Protein AF-A0A6A5RS92-F1 (afdb_monomer)

Foldseek 3Di:
DDDPDVVPDPLLPDPVDPPDDPPDPQDPVNVVVVVVVVCVVCVPDDDDPDDDDDPDQDDDDPDDPPDDDPPDDDDPCVVVVVVVVVVSVVVVVVVVVVVVVVVVVVVVVVVVVVVVVVVVVVVVVVVVVVVVVVVVVVVVVVPDDDDDDDDDDDDPDPPDDDPDDDDDDDDDDDDDDDDDDDPDDDPPDDDDDDDDDDD

Secondary structure (DSSP, 8-state):
-----GGGS-TTS-TT-----------HHHHHHHHHHHHHT-TTSPP--------PPPPPPS--TT---TTPPPPTTHHHHHHHHHHHHHHHHHHHHHHHHHHHHHHHHHHHHHHHHHHHHHHHHHHHHHHHHHHHHHHHHHHS-------------------------------------------------------

Radius of gyration: 37.92 Å; Cα contacts (8 Å, |Δi|>4): 8; chains: 1; bounding box: 92×67×100 Å

Sequence (199 aa):
MSEPIPESIPTSADPRSQRPTKRRALTPRAALAHDVEALFAKPDKAMSIASLTPTSLSAPPELVANVQGSSAGAGSGEFHVYKASRRREYERLRAMDDEVQREAAATDFLARRAAQEKRDAEKTERNRAKRAKALARKKGKKGGDGKEGAEDGVQTTKRKLVPNATSVFGAADGHDEQDPDTALVPNADELGLVIQDDD

pLDDT: mean 74.33, std 22.49, range [29.62, 97.88]

Structure (mmCIF, N/CA/C/O backbone):
data_AF-A0A6A5RS92-F1
#
_entry.id   AF-A0A6A5RS92-F1
#
loop_
_atom_site.group_PDB
_atom_site.id
_atom_site.type_symbol
_atom_site.label_atom_id
_atom_site.label_alt_id
_atom_site.label_comp_id
_atom_site.label_asym_id
_atom_site.label_entity_id
_atom_site.label_seq_id
_atom_site.pdbx_PDB_ins_code
_atom_site.Cartn_x
_atom_site.Cartn_y
_atom_site.Cartn_z
_atom_site.occupancy
_atom_site.B_iso_or_equiv
_atom_site.auth_seq_id
_atom_site.auth_comp_id
_atom_site.auth_asym_id
_atom_site.auth_atom_id
_atom_site.pdbx_PDB_model_num
ATOM 1 N N . MET A 1 1 ? -56.246 -24.091 -38.756 1.00 52.38 1 MET A N 1
ATOM 2 C CA . MET A 1 1 ? -55.030 -23.956 -37.931 1.00 52.38 1 MET A CA 1
ATOM 3 C C . MET A 1 1 ? -53.869 -23.824 -38.900 1.00 52.38 1 MET A C 1
ATOM 5 O O . MET A 1 1 ? -53.522 -24.816 -39.520 1.00 52.38 1 MET A O 1
ATOM 9 N N . SER A 1 2 ? -53.408 -22.603 -39.171 1.00 62.97 2 SER A N 1
ATOM 10 C CA . SER A 1 2 ? -52.338 -22.346 -40.144 1.00 62.97 2 SER A CA 1
ATOM 11 C C . SER A 1 2 ? -50.997 -22.805 -39.583 1.00 62.97 2 SER A C 1
ATOM 13 O O . SER A 1 2 ? -50.659 -22.481 -38.445 1.00 62.97 2 SER A O 1
ATOM 15 N N . GLU A 1 3 ? -50.261 -23.566 -40.382 1.00 60.28 3 GLU A N 1
ATOM 16 C CA . GLU A 1 3 ? -48.918 -24.042 -40.066 1.00 60.28 3 GLU A CA 1
ATOM 17 C C . GLU A 1 3 ? -47.956 -22.855 -39.859 1.00 60.28 3 GLU A C 1
ATOM 19 O O . GLU A 1 3 ? -48.106 -21.824 -40.524 1.00 60.28 3 GLU A O 1
ATOM 24 N N . PRO A 1 4 ? -46.980 -22.950 -38.939 1.00 62.47 4 PRO A N 1
ATOM 25 C CA . PRO A 1 4 ? -45.976 -21.910 -38.747 1.00 62.47 4 PRO A CA 1
ATOM 26 C C . PRO A 1 4 ? -45.005 -21.906 -39.935 1.00 62.47 4 PRO A C 1
ATOM 28 O O . PRO A 1 4 ? -44.029 -22.653 -39.974 1.00 62.47 4 PRO A O 1
ATOM 31 N N . ILE A 1 5 ? -45.292 -21.063 -40.925 1.00 62.41 5 ILE A N 1
ATOM 32 C CA . ILE A 1 5 ? -44.407 -20.792 -42.061 1.00 62.41 5 ILE A CA 1
ATOM 33 C C . ILE A 1 5 ? -43.175 -20.035 -41.519 1.00 62.41 5 ILE A C 1
ATOM 35 O O . ILE A 1 5 ? -43.342 -19.107 -40.725 1.00 62.41 5 ILE A O 1
ATOM 39 N N . PRO A 1 6 ? -41.936 -20.372 -41.927 1.00 62.69 6 PRO A N 1
ATOM 40 C CA . PRO A 1 6 ? -40.709 -19.743 -41.413 1.00 62.69 6 PRO A CA 1
ATOM 41 C C . PRO A 1 6 ? -40.642 -18.219 -41.607 1.00 62.69 6 PRO A C 1
ATOM 43 O O . PRO A 1 6 ? -39.875 -17.552 -40.919 1.00 62.69 6 PRO A O 1
ATOM 46 N N . GLU A 1 7 ? -41.460 -17.654 -42.497 1.00 65.31 7 GLU A N 1
ATOM 47 C CA . GLU A 1 7 ? -41.555 -16.208 -42.728 1.00 65.31 7 GLU A CA 1
ATOM 48 C C . GLU A 1 7 ? -42.431 -15.460 -41.707 1.00 65.31 7 GLU A C 1
ATOM 50 O O . GLU A 1 7 ? -42.415 -14.232 -41.671 1.00 65.31 7 GLU A O 1
ATOM 55 N N . SER A 1 8 ? -43.182 -16.165 -40.851 1.00 70.38 8 SER A N 1
ATOM 56 C CA . SER A 1 8 ? -44.046 -15.542 -39.836 1.00 70.38 8 SER A CA 1
ATOM 57 C C . SER A 1 8 ? -43.409 -15.468 -38.448 1.00 70.38 8 SER A C 1
ATOM 59 O O . SER A 1 8 ? -44.080 -15.092 -37.483 1.00 70.38 8 SER A O 1
ATOM 61 N N . ILE A 1 9 ? -42.140 -15.860 -38.305 1.00 66.44 9 ILE A N 1
ATOM 62 C CA . ILE A 1 9 ? -41.414 -15.674 -37.051 1.00 66.44 9 ILE A CA 1
ATOM 63 C C . ILE A 1 9 ? -41.084 -14.181 -36.964 1.00 66.44 9 ILE A C 1
ATOM 65 O O . ILE A 1 9 ? -40.418 -13.655 -37.859 1.00 66.44 9 ILE A O 1
ATOM 69 N N . PRO A 1 10 ? -41.541 -13.459 -35.924 1.00 72.44 10 PRO A N 1
ATOM 70 C CA . PRO A 1 10 ? -41.169 -12.062 -35.768 1.00 72.44 10 PRO A CA 1
ATOM 71 C C . PRO A 1 10 ? -39.643 -11.976 -35.749 1.00 72.44 10 PRO A C 1
ATOM 73 O O . PRO A 1 10 ? -38.994 -12.731 -35.029 1.00 72.44 10 PRO A O 1
ATOM 76 N N . THR A 1 11 ? -39.061 -11.049 -36.510 1.00 64.38 11 THR A N 1
ATOM 77 C CA . THR A 1 11 ? -37.599 -10.886 -36.652 1.00 64.38 11 THR A CA 1
ATOM 78 C C . THR A 1 11 ? -36.856 -10.722 -35.322 1.00 64.38 11 THR A C 1
ATOM 80 O O . THR A 1 11 ? -35.649 -10.901 -35.265 1.00 64.38 11 THR A O 1
ATOM 83 N N . SER A 1 12 ? -37.557 -10.411 -34.227 1.00 64.38 12 SER A N 1
ATOM 84 C CA . SER A 1 12 ? -37.024 -10.413 -32.860 1.00 64.38 12 SER A CA 1
ATOM 85 C C . SER A 1 12 ? -36.737 -11.801 -32.270 1.00 64.38 12 SER A C 1
ATOM 87 O O . SER A 1 12 ? -36.064 -11.879 -31.248 1.00 64.38 12 SER A O 1
ATOM 89 N N . ALA A 1 13 ? -37.290 -12.867 -32.848 1.00 67.06 13 ALA A N 1
ATOM 90 C CA . ALA A 1 13 ? -37.167 -14.251 -32.393 1.00 67.06 13 ALA A CA 1
ATOM 91 C C . ALA A 1 13 ? -36.349 -15.130 -33.361 1.00 67.06 13 ALA A C 1
ATOM 93 O O . ALA A 1 13 ? -36.174 -16.316 -33.091 1.00 67.06 13 ALA A O 1
ATOM 94 N N . ASP A 1 14 ? -35.840 -14.568 -34.466 1.00 76.75 14 ASP A N 1
ATOM 95 C CA . ASP A 1 14 ? -34.987 -15.287 -35.417 1.00 76.75 14 ASP A CA 1
ATOM 96 C C . ASP A 1 14 ? -33.532 -15.365 -34.899 1.00 76.75 14 ASP A C 1
ATOM 98 O O . ASP A 1 14 ? -32.870 -14.323 -34.793 1.00 76.75 14 ASP A O 1
ATOM 102 N N . PRO A 1 15 ? -32.994 -16.569 -34.610 1.00 70.75 15 PRO A N 1
ATOM 103 C CA . PRO A 1 15 ? -31.620 -16.759 -34.138 1.00 70.75 15 PRO A CA 1
ATOM 104 C C . PRO A 1 15 ? -30.548 -16.390 -35.177 1.00 70.75 15 PRO A C 1
ATOM 106 O O . PRO A 1 15 ? -29.382 -16.238 -34.815 1.00 70.75 15 PRO A O 1
ATOM 109 N N . ARG A 1 16 ? -30.906 -16.246 -36.462 1.00 74.69 16 ARG A N 1
ATOM 110 C CA . ARG A 1 16 ? -29.992 -15.770 -37.517 1.00 74.69 16 ARG A CA 1
ATOM 111 C C . ARG A 1 16 ? -29.858 -14.249 -37.538 1.00 74.69 16 ARG A C 1
ATOM 113 O O . ARG A 1 16 ? -28.900 -13.725 -38.107 1.00 74.69 16 ARG A O 1
ATOM 120 N N . SER A 1 17 ? -30.796 -13.533 -36.921 1.00 76.50 17 SER A N 1
ATOM 121 C CA . SER A 1 17 ? -30.758 -12.079 -36.834 1.00 76.50 17 SER A CA 1
ATOM 122 C C . SER A 1 17 ? -29.780 -11.642 -35.733 1.00 76.50 17 SER A C 1
ATOM 124 O O . SER A 1 17 ? -29.981 -11.881 -34.547 1.00 76.50 17 SER A O 1
ATOM 126 N N . GLN A 1 18 ? -28.690 -10.967 -36.105 1.00 71.31 18 GLN A N 1
ATOM 127 C CA . GLN A 1 18 ? -27.722 -10.413 -35.143 1.00 71.31 18 GLN A CA 1
ATOM 128 C C . GLN A 1 18 ? -28.192 -9.077 -34.545 1.00 71.31 18 GLN A C 1
ATOM 130 O O . GLN A 1 18 ? -27.387 -8.190 -34.250 1.00 71.31 18 GLN A O 1
ATOM 135 N N . ARG A 1 19 ? -29.508 -8.876 -34.399 1.00 71.00 19 ARG A N 1
ATOM 136 C CA . ARG A 1 19 ? -30.014 -7.624 -33.842 1.00 71.00 19 ARG A CA 1
ATOM 137 C C . ARG A 1 19 ? -29.609 -7.552 -32.367 1.00 71.00 19 ARG A C 1
ATOM 139 O O . ARG A 1 19 ? -29.878 -8.499 -31.629 1.00 71.00 19 ARG A O 1
ATOM 146 N N . PRO A 1 20 ? -29.018 -6.440 -31.897 1.00 73.25 20 PRO A N 1
ATOM 147 C CA . PRO A 1 20 ? -28.694 -6.289 -30.488 1.00 73.25 20 PRO A CA 1
ATOM 148 C C . PRO A 1 20 ? -29.979 -6.382 -29.661 1.00 73.25 20 PRO A C 1
ATOM 150 O O . PRO A 1 20 ? -30.848 -5.508 -29.711 1.00 73.25 20 PRO A O 1
ATOM 153 N N . THR A 1 21 ? -30.123 -7.470 -28.907 1.00 70.62 21 THR A N 1
ATOM 154 C CA . THR A 1 21 ? -31.218 -7.628 -27.953 1.00 70.62 21 THR A CA 1
ATOM 155 C C . THR A 1 21 ? -31.024 -6.613 -26.837 1.00 70.62 21 THR A C 1
ATOM 157 O O . THR A 1 21 ? -29.914 -6.484 -26.313 1.00 70.62 21 THR A O 1
ATOM 160 N N . LYS A 1 22 ? -32.087 -5.902 -26.444 1.00 67.19 22 LYS A N 1
ATOM 161 C CA . LYS A 1 22 ? -32.044 -5.006 -25.281 1.00 67.19 22 LYS A CA 1
ATOM 162 C C . LYS A 1 22 ? -31.570 -5.816 -24.070 1.00 67.19 22 LYS A C 1
ATOM 164 O O . LYS A 1 22 ? -32.296 -6.691 -23.598 1.00 67.19 22 LYS A O 1
ATOM 169 N N . ARG A 1 23 ? -30.346 -5.553 -23.598 1.00 68.88 23 ARG A N 1
ATOM 170 C CA . ARG A 1 23 ? -29.810 -6.169 -22.381 1.00 68.88 23 ARG A CA 1
ATOM 171 C C . ARG A 1 23 ? -30.739 -5.772 -21.240 1.00 68.88 23 ARG A C 1
ATOM 173 O O . ARG A 1 23 ? -30.873 -4.589 -20.938 1.00 68.88 23 ARG A O 1
ATOM 180 N N . ARG A 1 24 ? -31.434 -6.747 -20.655 1.00 74.69 24 ARG A N 1
ATOM 181 C CA . ARG A 1 24 ? 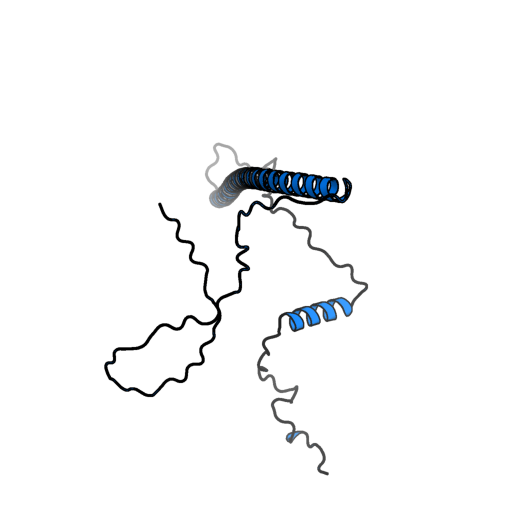-32.215 -6.511 -19.438 1.00 74.69 24 ARG A CA 1
ATOM 182 C C . ARG A 1 24 ? -31.221 -6.128 -18.342 1.00 74.69 24 ARG A C 1
ATOM 184 O O . ARG A 1 24 ? -30.177 -6.764 -18.240 1.00 74.69 24 ARG A O 1
ATOM 191 N N . ALA A 1 25 ? -31.516 -5.098 -17.555 1.00 69.06 25 ALA A N 1
ATOM 192 C CA . ALA A 1 25 ? -30.736 -4.825 -16.355 1.00 69.06 25 ALA A CA 1
ATOM 193 C C . ALA A 1 25 ? -30.949 -6.008 -15.400 1.00 69.06 25 ALA A C 1
ATOM 195 O O . ALA A 1 25 ? -32.045 -6.182 -14.864 1.00 69.06 25 ALA A O 1
ATOM 196 N N . LEU A 1 26 ? -29.951 -6.889 -15.277 1.00 77.38 26 LEU A N 1
ATOM 197 C CA . LEU A 1 26 ? -30.025 -8.010 -14.347 1.00 77.38 26 LEU A CA 1
ATOM 198 C C . LEU A 1 26 ? -30.101 -7.438 -12.931 1.00 77.38 26 LEU A C 1
ATOM 200 O O . LEU A 1 26 ? -29.286 -6.604 -12.542 1.00 77.38 26 LEU A O 1
ATOM 204 N N . THR A 1 27 ? -31.080 -7.899 -12.157 1.00 90.56 27 THR A N 1
ATOM 205 C CA . THR A 1 27 ? -31.105 -7.632 -10.719 1.00 90.56 27 THR A CA 1
ATOM 206 C C . THR A 1 27 ? -29.850 -8.243 -10.082 1.00 90.56 27 THR A C 1
ATOM 208 O O . THR A 1 27 ? -29.338 -9.245 -10.592 1.00 90.56 27 THR A O 1
ATOM 211 N N . PRO A 1 28 ? -29.351 -7.713 -8.952 1.00 91.44 28 PRO A N 1
ATOM 212 C CA . PRO A 1 28 ? -28.172 -8.277 -8.286 1.00 91.44 28 PRO A CA 1
ATOM 213 C C . PRO A 1 28 ? -28.359 -9.767 -7.961 1.00 91.44 28 PRO A C 1
ATOM 215 O O . PRO A 1 28 ? -27.441 -10.568 -8.107 1.00 91.44 28 PRO A O 1
ATOM 218 N N . ARG A 1 29 ? -29.589 -10.171 -7.622 1.00 93.50 29 ARG A N 1
ATOM 219 C CA . ARG A 1 29 ? -29.955 -11.576 -7.422 1.00 93.50 29 ARG A CA 1
ATOM 220 C C . ARG A 1 29 ? -29.818 -12.416 -8.696 1.00 93.50 29 ARG A C 1
ATOM 222 O O . ARG A 1 29 ? -29.383 -13.556 -8.605 1.00 93.50 29 ARG A O 1
ATOM 229 N N . ALA A 1 30 ? -30.205 -11.885 -9.856 1.00 90.94 30 ALA A N 1
ATOM 230 C CA . ALA A 1 30 ? -30.083 -12.596 -11.127 1.00 90.94 30 ALA A CA 1
ATOM 231 C C . ALA A 1 30 ? -28.615 -12.781 -11.542 1.00 90.94 30 ALA A C 1
ATOM 233 O O . ALA A 1 30 ? -28.269 -13.842 -12.052 1.00 90.94 30 ALA A O 1
ATOM 234 N N . ALA A 1 31 ? -27.751 -11.794 -11.276 1.00 90.81 31 ALA A N 1
ATOM 235 C CA . ALA A 1 31 ? -26.310 -11.924 -11.496 1.00 90.81 31 ALA A CA 1
ATOM 236 C C . ALA A 1 31 ? -25.701 -13.027 -10.611 1.00 90.81 31 ALA A C 1
ATOM 238 O O . ALA A 1 31 ? -25.053 -13.934 -11.122 1.00 90.81 31 ALA A O 1
ATOM 239 N N . LEU A 1 32 ? -26.013 -13.024 -9.308 1.00 93.88 32 LEU A N 1
ATOM 240 C CA . LEU A 1 32 ? -25.568 -14.080 -8.393 1.00 93.88 32 LEU A CA 1
ATOM 241 C C . LEU A 1 32 ? -26.094 -15.464 -8.792 1.00 93.88 32 LEU A C 1
ATOM 243 O O . LEU A 1 32 ? -25.361 -16.442 -8.707 1.00 93.88 32 LEU A O 1
ATOM 247 N N . ALA A 1 33 ? -27.354 -15.563 -9.228 1.00 94.00 33 ALA A N 1
ATOM 248 C CA . ALA A 1 33 ? -27.931 -16.828 -9.677 1.00 94.00 33 ALA A CA 1
ATOM 249 C C . ALA A 1 33 ? -27.179 -17.397 -10.888 1.00 94.00 33 ALA A C 1
ATOM 251 O O . ALA A 1 33 ? -26.880 -18.586 -10.900 1.00 94.00 33 ALA A O 1
ATOM 252 N N . HIS A 1 34 ? -26.822 -16.547 -11.853 1.00 93.12 34 HIS A N 1
ATOM 253 C CA . HIS A 1 34 ? -26.008 -16.936 -13.004 1.00 93.12 34 HIS A CA 1
ATOM 254 C C . HIS A 1 34 ? -24.607 -17.412 -12.586 1.00 93.12 34 HIS A C 1
ATOM 256 O O . HIS A 1 34 ? -24.139 -18.441 -13.069 1.00 93.12 34 HIS A O 1
ATOM 262 N N . ASP A 1 35 ? -23.945 -16.709 -11.664 1.00 92.44 35 ASP A N 1
ATOM 263 C CA . ASP A 1 35 ? -22.620 -17.110 -11.169 1.00 92.44 35 ASP A CA 1
ATOM 264 C C . ASP A 1 35 ? -22.678 -18.456 -10.434 1.00 92.44 35 ASP A C 1
ATOM 266 O O . ASP A 1 35 ? -21.823 -19.321 -10.622 1.00 92.44 35 ASP A O 1
ATOM 270 N N . VAL A 1 36 ? -23.727 -18.667 -9.638 1.00 93.38 36 VAL A N 1
ATOM 271 C CA . VAL A 1 36 ? -23.991 -19.932 -8.945 1.00 93.38 36 VAL A CA 1
ATOM 272 C C . VAL A 1 36 ? -24.274 -21.062 -9.940 1.00 93.38 36 VAL A C 1
ATOM 274 O O . VAL A 1 36 ? -23.718 -22.148 -9.800 1.00 93.38 36 VAL A O 1
ATOM 277 N N . GLU A 1 37 ? -25.080 -20.817 -10.972 1.00 94.62 37 GLU A N 1
ATOM 278 C CA . GLU A 1 37 ? -25.363 -21.784 -12.040 1.00 94.62 37 GLU A CA 1
ATOM 279 C C . GLU A 1 37 ? -24.084 -22.157 -12.815 1.00 94.62 37 GLU A C 1
ATOM 281 O O . GLU A 1 37 ? -23.830 -23.334 -13.077 1.00 94.62 37 GLU A O 1
ATOM 286 N N . ALA A 1 38 ? -23.211 -21.180 -13.084 1.00 92.69 38 ALA A N 1
ATOM 287 C CA . ALA A 1 38 ? -21.908 -21.403 -13.708 1.00 92.69 38 ALA A CA 1
ATOM 288 C C . ALA A 1 38 ? -20.951 -22.230 -12.828 1.00 92.69 38 ALA A C 1
ATOM 290 O O . ALA A 1 38 ? -20.207 -23.064 -13.351 1.00 92.69 38 ALA A O 1
ATOM 291 N N . LEU A 1 39 ? -20.973 -22.035 -11.503 1.00 91.38 39 LEU A N 1
ATOM 292 C CA . LEU A 1 39 ? -20.213 -22.859 -10.555 1.00 91.38 39 LEU A CA 1
ATOM 293 C C . LEU A 1 39 ? -20.760 -24.294 -10.492 1.00 91.38 39 LEU A C 1
ATOM 295 O O . LEU A 1 39 ? -19.983 -25.249 -10.516 1.00 91.38 39 LEU A O 1
ATOM 299 N N . PHE A 1 40 ? -22.086 -24.461 -10.486 1.00 93.88 40 PHE A N 1
ATOM 300 C CA . PHE A 1 40 ? -22.726 -25.779 -10.458 1.00 93.88 40 PHE A CA 1
ATOM 301 C C . PHE A 1 40 ? -22.598 -26.571 -11.761 1.00 93.88 40 PHE A C 1
ATOM 303 O O . PHE A 1 40 ? -22.723 -27.792 -11.729 1.00 93.88 40 PHE A O 1
ATOM 310 N N . ALA A 1 41 ? -22.293 -25.931 -12.892 1.00 94.81 41 ALA A N 1
ATOM 311 C CA . ALA A 1 41 ? -22.031 -26.638 -14.144 1.00 94.81 41 ALA A CA 1
ATOM 312 C C . ALA A 1 41 ? -20.823 -27.596 -14.055 1.00 94.81 41 ALA A C 1
ATOM 314 O O . ALA A 1 41 ? -20.746 -28.558 -14.820 1.00 94.81 41 ALA A O 1
ATOM 315 N N . LYS A 1 42 ? -19.862 -27.333 -13.153 1.00 93.31 42 LYS A N 1
ATOM 316 C CA . LYS A 1 42 ? -18.664 -28.167 -12.933 1.00 93.31 42 LYS A CA 1
ATOM 317 C C . LYS A 1 42 ? -18.318 -28.243 -11.439 1.00 93.31 42 LYS A C 1
ATOM 319 O O . LYS A 1 42 ? -17.352 -27.603 -11.017 1.00 93.31 42 LYS A O 1
ATOM 324 N N . PRO A 1 43 ? -19.062 -29.037 -10.649 1.00 92.31 43 PRO A N 1
ATOM 325 C CA . PRO A 1 43 ? -18.901 -29.075 -9.197 1.00 92.31 43 PRO A CA 1
ATOM 326 C C . PRO A 1 43 ? -17.558 -29.676 -8.749 1.00 92.31 43 PRO A C 1
ATOM 328 O O . PRO A 1 43 ? -17.054 -29.309 -7.694 1.00 92.31 43 PRO A O 1
ATOM 331 N N . ASP A 1 44 ? -16.937 -30.537 -9.563 1.00 94.38 44 ASP A N 1
ATOM 332 C CA . ASP A 1 44 ? -15.655 -31.184 -9.234 1.00 94.38 44 ASP A CA 1
ATOM 333 C C . ASP A 1 44 ? -14.435 -30.259 -9.411 1.00 94.38 44 ASP A C 1
ATOM 335 O O . ASP A 1 44 ? -13.310 -30.605 -9.042 1.00 94.38 44 ASP A O 1
ATOM 339 N N . LYS A 1 45 ? -14.616 -29.073 -10.008 1.00 90.44 45 LYS A N 1
ATOM 340 C CA . LYS A 1 45 ? -13.519 -28.129 -10.235 1.00 90.44 45 LYS A CA 1
ATOM 341 C C . LYS A 1 45 ? -13.151 -27.443 -8.919 1.00 90.44 45 LYS A C 1
ATOM 343 O O . LYS A 1 45 ? -13.933 -26.663 -8.383 1.00 90.44 45 LYS A O 1
ATOM 348 N N . ALA A 1 46 ? -11.918 -27.646 -8.456 1.00 87.19 46 ALA A N 1
ATOM 349 C CA . ALA A 1 46 ? -11.386 -26.924 -7.303 1.00 87.19 46 ALA A CA 1
ATOM 350 C C . ALA A 1 46 ? -11.489 -25.400 -7.510 1.00 87.19 46 ALA A C 1
ATOM 352 O O . ALA A 1 46 ? -10.992 -24.849 -8.499 1.00 87.19 46 ALA A O 1
ATOM 353 N N . MET A 1 47 ? -12.147 -24.719 -6.573 1.00 85.31 47 MET A N 1
ATOM 354 C CA . MET A 1 47 ? -12.284 -23.266 -6.586 1.00 85.31 47 MET A CA 1
ATOM 355 C C . MET A 1 47 ? -11.033 -22.617 -5.991 1.00 85.31 47 MET A C 1
ATOM 357 O O . MET A 1 47 ? -10.656 -22.902 -4.856 1.00 85.31 47 MET A O 1
ATOM 361 N N . SER A 1 48 ? -10.399 -21.714 -6.743 1.00 83.31 48 SER A N 1
ATOM 362 C CA . SER A 1 48 ? -9.342 -20.857 -6.205 1.00 83.31 48 SER A CA 1
ATOM 363 C C . SER A 1 48 ? -9.991 -19.696 -5.460 1.00 83.31 48 SER A C 1
ATOM 365 O O . SER A 1 48 ? -10.543 -18.782 -6.072 1.00 83.31 48 SER A O 1
ATOM 367 N N . ILE A 1 49 ? -9.946 -19.742 -4.131 1.00 86.19 49 ILE A N 1
ATOM 368 C CA . ILE A 1 49 ? -10.199 -18.555 -3.317 1.00 86.19 49 ILE A CA 1
ATOM 369 C C . ILE A 1 49 ? -8.940 -17.705 -3.453 1.00 86.19 49 ILE A C 1
ATOM 371 O O . ILE A 1 49 ? -7.871 -18.121 -3.007 1.00 86.19 49 ILE A O 1
ATOM 375 N N . ALA A 1 50 ? -9.044 -16.561 -4.127 1.00 83.50 50 ALA A N 1
ATOM 376 C CA . ALA A 1 50 ? -7.907 -15.671 -4.312 1.00 83.50 50 ALA A CA 1
ATOM 377 C C . ALA A 1 50 ? -7.336 -15.272 -2.941 1.00 83.50 50 ALA A C 1
ATOM 379 O O . ALA A 1 50 ? -7.969 -14.544 -2.176 1.00 83.50 50 ALA A O 1
ATOM 380 N N . SER A 1 51 ? -6.139 -15.763 -2.618 1.00 81.25 51 SER A N 1
ATOM 381 C CA . SER A 1 51 ? -5.370 -15.265 -1.483 1.00 81.25 51 SER A CA 1
ATOM 382 C C . SER A 1 51 ? -4.815 -13.899 -1.860 1.00 81.25 51 SER A C 1
ATOM 384 O O . SER A 1 51 ? -4.138 -13.783 -2.884 1.00 81.25 51 SER A O 1
ATOM 386 N N . LEU A 1 52 ? -5.080 -12.871 -1.054 1.00 80.06 52 LEU A N 1
ATOM 387 C CA . LEU A 1 52 ? -4.472 -11.563 -1.269 1.00 80.06 52 LEU A CA 1
ATOM 388 C C . LEU A 1 52 ? -2.966 -11.691 -1.029 1.00 80.06 52 LEU A C 1
ATOM 390 O O . LEU A 1 52 ? -2.512 -11.736 0.112 1.00 80.06 52 LEU A O 1
ATOM 394 N N . THR A 1 53 ? -2.188 -11.777 -2.103 1.00 75.50 53 THR A N 1
ATOM 395 C CA . THR A 1 53 ? -0.737 -11.635 -2.022 1.00 75.50 53 THR A CA 1
ATOM 396 C C . THR A 1 53 ? -0.418 -10.149 -1.910 1.00 75.50 53 THR A C 1
ATOM 398 O O . THR A 1 53 ? -0.913 -9.378 -2.740 1.00 75.50 53 THR A O 1
ATOM 401 N N . PRO A 1 54 ? 0.384 -9.716 -0.925 1.00 76.25 54 PRO A N 1
ATOM 402 C CA . PRO A 1 54 ? 0.802 -8.326 -0.858 1.00 76.25 54 PRO A CA 1
ATOM 403 C C . PRO A 1 54 ? 1.603 -7.979 -2.118 1.00 76.25 54 PRO A C 1
ATOM 405 O O . PRO A 1 54 ? 2.484 -8.731 -2.535 1.00 76.25 54 PRO A O 1
ATOM 408 N N . THR A 1 55 ? 1.293 -6.841 -2.735 1.00 73.38 55 THR A N 1
ATOM 409 C CA . THR A 1 55 ? 2.075 -6.311 -3.854 1.00 73.38 55 THR A CA 1
ATOM 410 C C . THR A 1 55 ? 3.382 -5.746 -3.303 1.00 73.38 55 THR A C 1
ATOM 412 O O . THR A 1 55 ? 3.446 -4.573 -2.950 1.00 73.38 55 THR A O 1
ATOM 415 N N . SER A 1 56 ? 4.414 -6.582 -3.183 1.00 77.94 56 SER A N 1
ATOM 416 C CA . SER A 1 56 ? 5.753 -6.151 -2.776 1.00 77.94 56 SER A CA 1
ATOM 417 C C . SER A 1 56 ? 6.591 -5.753 -3.987 1.00 77.94 56 SER A C 1
ATOM 419 O O . SER A 1 56 ? 6.490 -6.353 -5.061 1.00 77.94 56 SER A O 1
ATOM 421 N N . LEU A 1 57 ? 7.476 -4.778 -3.809 1.00 82.88 57 LEU A N 1
ATOM 422 C CA . LEU A 1 57 ? 8.474 -4.448 -4.820 1.00 82.88 57 LEU A CA 1
ATOM 423 C C . LEU A 1 57 ? 9.505 -5.577 -4.932 1.00 82.88 57 LEU A C 1
ATOM 425 O O . LEU A 1 57 ? 9.863 -6.205 -3.936 1.00 82.88 57 LEU A O 1
ATOM 429 N N . SER A 1 58 ? 9.986 -5.838 -6.149 1.00 84.25 58 SER A N 1
ATOM 430 C CA . SER A 1 58 ? 11.059 -6.813 -6.363 1.00 84.25 58 SER A CA 1
ATOM 431 C C . SER A 1 58 ? 12.317 -6.366 -5.629 1.00 84.25 58 SER A C 1
ATOM 433 O O . SER A 1 58 ? 12.734 -5.214 -5.766 1.00 84.25 58 SER A O 1
ATOM 435 N N . ALA A 1 59 ? 12.961 -7.298 -4.925 1.00 85.88 59 ALA A N 1
ATOM 436 C CA . ALA A 1 59 ? 14.266 -7.052 -4.331 1.00 85.88 59 ALA A CA 1
ATOM 437 C C . ALA A 1 59 ? 15.271 -6.605 -5.414 1.00 85.88 59 ALA A C 1
ATOM 439 O O . ALA A 1 59 ? 15.208 -7.101 -6.551 1.00 85.88 59 ALA A O 1
ATOM 440 N N . PRO A 1 60 ? 16.173 -5.658 -5.099 1.00 87.00 60 PRO A N 1
ATOM 441 C CA . PRO A 1 60 ? 17.244 -5.291 -6.012 1.00 87.00 60 PRO A CA 1
ATOM 442 C C . PRO A 1 60 ? 18.160 -6.507 -6.246 1.00 87.00 60 PRO A C 1
ATOM 444 O O . PRO A 1 60 ? 18.419 -7.260 -5.307 1.00 87.00 60 PRO A O 1
ATOM 447 N N . PRO A 1 61 ? 18.648 -6.728 -7.479 1.00 88.69 61 PRO A N 1
ATOM 448 C CA . PRO A 1 61 ? 19.572 -7.823 -7.756 1.00 88.69 61 PRO A CA 1
ATOM 449 C C . PRO A 1 61 ? 20.894 -7.613 -7.008 1.00 88.69 61 PRO A C 1
ATOM 451 O O . PRO A 1 61 ? 21.423 -6.503 -7.000 1.00 88.69 61 PRO A O 1
ATOM 454 N N . GLU A 1 62 ? 21.442 -8.680 -6.422 1.00 89.62 62 GLU A N 1
ATOM 455 C CA . GLU A 1 62 ? 22.678 -8.602 -5.626 1.00 89.62 62 GLU A CA 1
ATOM 456 C C . GLU A 1 62 ? 23.916 -8.284 -6.472 1.00 89.62 62 GLU A C 1
ATOM 458 O O . GLU A 1 62 ? 24.781 -7.520 -6.052 1.00 89.62 62 GLU A O 1
ATOM 463 N N . LEU A 1 63 ? 24.000 -8.851 -7.679 1.00 87.50 63 LEU A N 1
ATOM 464 C CA . LEU A 1 63 ? 25.138 -8.680 -8.577 1.00 87.50 63 LEU A CA 1
ATOM 465 C C . LEU A 1 63 ? 24.669 -8.138 -9.924 1.00 87.50 63 LEU A C 1
ATOM 467 O O . LEU A 1 63 ? 23.853 -8.749 -10.616 1.00 87.50 63 LEU A O 1
ATOM 471 N N . VAL A 1 64 ? 25.235 -7.002 -10.324 1.00 87.75 64 VAL A N 1
ATOM 472 C CA . VAL A 1 64 ? 25.072 -6.459 -11.673 1.00 87.75 64 VAL A CA 1
ATOM 473 C C . VAL A 1 64 ? 26.305 -6.851 -12.480 1.00 87.75 64 VAL A C 1
ATOM 475 O O . VAL A 1 64 ? 27.385 -6.310 -12.277 1.00 87.75 64 VAL A O 1
ATOM 478 N N . ALA A 1 65 ? 26.151 -7.806 -13.396 1.00 88.12 65 ALA A N 1
ATOM 479 C CA . ALA A 1 65 ? 27.269 -8.335 -14.186 1.00 88.12 65 ALA A CA 1
ATOM 480 C C . ALA A 1 65 ? 27.770 -7.374 -15.284 1.00 88.12 65 ALA A C 1
ATOM 482 O O . ALA A 1 65 ? 28.877 -7.533 -15.787 1.00 88.12 65 ALA A O 1
ATOM 483 N N . ASN A 1 66 ? 26.972 -6.367 -15.651 1.00 84.12 66 ASN A N 1
ATOM 484 C CA . ASN A 1 66 ? 27.209 -5.520 -16.826 1.00 84.12 66 ASN A CA 1
ATOM 485 C C . ASN A 1 66 ? 27.799 -4.143 -16.468 1.00 84.12 66 ASN A C 1
ATOM 487 O O . ASN A 1 66 ? 27.492 -3.152 -17.129 1.00 84.12 66 ASN A O 1
ATOM 491 N N . VAL A 1 67 ? 28.593 -4.051 -15.398 1.00 86.94 67 VAL A N 1
ATOM 492 C CA . VAL A 1 67 ? 29.180 -2.775 -14.959 1.00 86.94 67 VAL A CA 1
ATOM 493 C C . VAL A 1 67 ? 30.397 -2.447 -15.823 1.00 86.94 67 VAL A C 1
ATOM 495 O O . VAL A 1 67 ? 31.430 -3.111 -15.753 1.00 86.94 67 VAL A O 1
ATOM 498 N N . GLN A 1 68 ? 30.265 -1.416 -16.656 1.00 85.69 68 GLN A N 1
ATOM 499 C CA . GLN A 1 68 ? 31.370 -0.859 -17.433 1.00 85.69 68 GLN A CA 1
ATOM 500 C C . GLN A 1 68 ? 32.319 -0.070 -16.507 1.00 85.69 68 GLN A C 1
ATOM 502 O O . GLN A 1 68 ? 31.892 0.471 -15.489 1.00 85.69 68 GLN A O 1
ATOM 507 N N . GLY A 1 69 ? 33.618 -0.034 -16.831 1.00 89.88 69 GLY A N 1
ATOM 508 C CA . GLY A 1 69 ? 34.645 0.564 -15.967 1.00 89.88 69 GLY A CA 1
ATOM 509 C C . GLY A 1 69 ? 34.395 2.039 -15.618 1.00 89.88 69 GLY A C 1
ATOM 510 O O . GLY A 1 69 ? 33.836 2.786 -16.414 1.00 89.88 69 GLY A O 1
ATOM 511 N N . SER A 1 70 ? 34.868 2.474 -14.446 1.00 86.56 70 SER A N 1
ATOM 512 C CA . SER A 1 70 ? 34.532 3.782 -13.852 1.00 86.56 70 SER A CA 1
ATOM 513 C C . SER A 1 70 ? 34.977 5.009 -14.656 1.00 86.56 70 SER A C 1
ATOM 515 O O . SER A 1 70 ? 34.446 6.095 -14.451 1.00 86.56 70 SER A O 1
ATOM 517 N N . SER A 1 71 ? 35.964 4.859 -15.543 1.00 90.19 71 SER A N 1
ATOM 518 C CA . SER A 1 71 ? 36.451 5.922 -16.434 1.00 90.19 71 SER A CA 1
ATOM 519 C C . SER A 1 71 ? 35.883 5.837 -17.851 1.00 90.19 71 SER A C 1
ATOM 521 O O . SER A 1 71 ? 36.249 6.639 -18.711 1.00 90.19 71 SER A O 1
ATOM 523 N N . ALA A 1 72 ? 35.032 4.851 -18.130 1.00 86.38 72 ALA A N 1
ATOM 524 C CA . ALA A 1 72 ? 34.476 4.676 -19.455 1.00 86.38 72 ALA A CA 1
ATOM 525 C C . ALA A 1 72 ? 33.356 5.700 -19.718 1.00 86.38 72 ALA A C 1
ATOM 527 O O . ALA A 1 72 ? 32.612 6.075 -18.816 1.00 86.38 72 ALA A O 1
ATOM 528 N N . GLY A 1 73 ? 33.254 6.182 -20.960 1.00 88.38 73 GLY A N 1
ATOM 529 C CA . GLY A 1 73 ? 32.258 7.188 -21.342 1.00 88.38 73 GLY A CA 1
ATOM 530 C C . GLY A 1 73 ? 30.816 6.668 -21.306 1.00 88.38 73 GLY A C 1
ATOM 531 O O . GLY A 1 73 ? 30.573 5.462 -21.292 1.00 88.38 73 GLY A O 1
ATOM 532 N N . ALA A 1 74 ? 29.851 7.592 -21.339 1.00 89.94 74 ALA A N 1
ATOM 533 C CA . ALA A 1 74 ? 28.430 7.254 -21.368 1.00 89.94 74 ALA A CA 1
ATOM 534 C C . ALA A 1 74 ? 28.062 6.502 -22.660 1.00 89.94 74 ALA A C 1
ATOM 536 O O . ALA A 1 74 ? 28.187 7.035 -23.764 1.00 89.94 74 ALA A O 1
ATOM 537 N N . GLY A 1 75 ? 27.597 5.259 -22.517 1.00 89.75 75 GLY A N 1
ATOM 538 C CA . GLY A 1 75 ? 27.053 4.468 -23.620 1.00 89.75 75 GLY A CA 1
ATOM 539 C C . GLY A 1 75 ? 25.630 4.895 -23.999 1.00 89.75 75 GLY A C 1
ATOM 540 O O . GLY A 1 75 ? 24.918 5.523 -23.217 1.00 89.75 75 GLY A O 1
ATOM 541 N N . SER A 1 76 ? 25.165 4.499 -25.186 1.00 92.88 76 SER A N 1
ATOM 542 C CA . SER A 1 76 ? 23.806 4.810 -25.670 1.00 92.88 76 SER A CA 1
ATOM 543 C C . SER A 1 76 ? 22.685 4.184 -24.826 1.00 92.88 76 SER A C 1
ATOM 545 O O . SER A 1 76 ? 21.569 4.699 -24.797 1.00 92.88 76 SER A O 1
ATOM 547 N N . GLY A 1 77 ? 22.972 3.087 -24.119 1.00 91.75 77 GLY A N 1
ATOM 548 C CA . GLY A 1 77 ? 22.026 2.404 -23.231 1.00 91.75 77 GLY A CA 1
ATOM 549 C C . GLY A 1 77 ? 21.955 2.970 -21.809 1.00 91.75 77 GLY A C 1
ATOM 550 O O . GLY A 1 77 ? 20.997 2.673 -21.094 1.00 91.75 77 GLY A O 1
ATOM 551 N N . GLU A 1 78 ? 22.914 3.806 -21.400 1.00 91.00 78 GLU A N 1
ATOM 552 C CA . GLU A 1 78 ? 23.049 4.262 -20.008 1.00 91.00 78 GLU A CA 1
ATOM 553 C C . GLU A 1 78 ? 21.844 5.097 -19.556 1.00 91.00 78 GLU A C 1
ATOM 555 O O . GLU A 1 78 ? 21.343 4.961 -18.440 1.00 91.00 78 GLU A O 1
ATOM 560 N N . PHE A 1 79 ? 21.282 5.896 -20.468 1.00 93.38 79 PHE A N 1
ATOM 561 C CA . PHE A 1 79 ? 20.070 6.665 -20.193 1.00 93.38 79 PHE A CA 1
ATOM 562 C C . PHE A 1 79 ? 18.886 5.774 -19.786 1.00 93.38 79 PHE A C 1
ATOM 564 O O . PHE A 1 79 ? 18.128 6.107 -18.870 1.00 93.38 79 PHE A O 1
ATOM 571 N N . HIS A 1 80 ? 18.710 4.629 -20.448 1.00 95.62 80 HIS A N 1
ATOM 572 C CA . HIS A 1 80 ? 17.613 3.716 -20.138 1.00 95.62 80 HIS A CA 1
ATOM 573 C C . HIS A 1 80 ? 17.850 2.958 -18.834 1.00 95.62 80 HIS A C 1
ATOM 575 O O . HIS A 1 80 ? 16.894 2.759 -18.079 1.00 95.62 80 HIS A O 1
ATOM 581 N N . VAL A 1 81 ? 19.104 2.605 -18.538 1.00 92.12 81 VAL A N 1
ATOM 582 C CA . VAL A 1 81 ? 19.494 2.028 -17.244 1.00 92.12 81 VAL A CA 1
ATOM 583 C C . VAL A 1 81 ? 19.148 3.001 -16.118 1.00 92.12 81 VAL A C 1
ATOM 585 O O . VAL A 1 81 ? 18.434 2.624 -15.188 1.00 92.12 81 VAL A O 1
ATOM 588 N N . TYR A 1 82 ? 19.535 4.272 -16.254 1.00 93.25 82 TYR A N 1
ATOM 589 C CA . TYR A 1 82 ? 19.198 5.319 -15.295 1.00 93.25 82 TYR A CA 1
ATOM 590 C C . TYR A 1 82 ? 17.688 5.529 -15.135 1.00 93.25 82 TYR A C 1
ATOM 592 O O . TYR A 1 82 ? 17.168 5.619 -14.023 1.00 93.25 82 TYR A O 1
ATOM 600 N N . LYS A 1 83 ? 16.947 5.591 -16.246 1.00 96.81 83 LYS A N 1
ATOM 601 C CA . LYS A 1 83 ? 15.488 5.758 -16.217 1.00 96.81 83 LYS A CA 1
ATOM 602 C C . LYS A 1 83 ? 14.810 4.609 -15.468 1.00 96.81 83 LYS A C 1
ATOM 604 O O . LYS A 1 83 ? 13.884 4.849 -14.693 1.00 96.81 83 LYS A O 1
ATOM 609 N N . ALA A 1 84 ? 15.259 3.375 -15.692 1.00 94.06 84 ALA A N 1
ATOM 610 C CA . ALA A 1 84 ? 14.729 2.200 -15.013 1.00 94.06 84 ALA A CA 1
ATOM 611 C C . ALA A 1 84 ? 15.103 2.182 -13.523 1.00 94.06 84 ALA A C 1
ATOM 613 O O . ALA A 1 84 ? 14.231 1.929 -12.692 1.00 94.06 84 ALA A O 1
ATOM 614 N N . SER A 1 85 ? 16.358 2.483 -13.172 1.00 92.88 85 SER A N 1
ATOM 615 C CA . SER A 1 85 ? 16.810 2.511 -11.776 1.00 92.88 85 SER A CA 1
ATOM 616 C C . SER A 1 85 ? 16.124 3.618 -10.977 1.00 92.88 85 SER A C 1
ATOM 618 O O . SER A 1 85 ? 15.589 3.345 -9.906 1.00 92.88 85 SER A O 1
ATOM 620 N N . ARG A 1 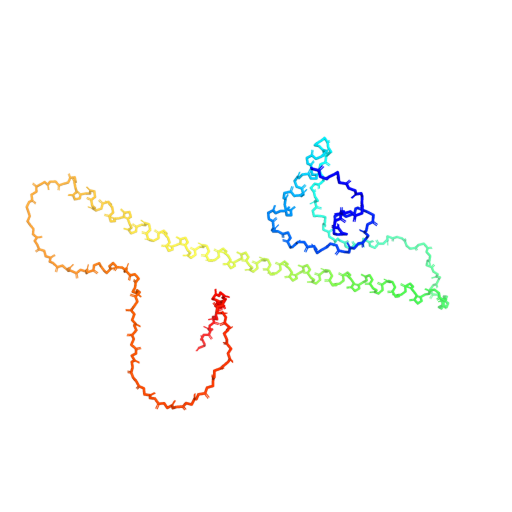86 ? 16.023 4.836 -11.529 1.00 96.12 86 ARG A N 1
ATOM 621 C CA . ARG A 1 86 ? 15.318 5.963 -10.898 1.00 96.12 86 ARG A CA 1
ATOM 622 C C . ARG A 1 86 ? 13.844 5.638 -10.660 1.00 96.12 86 ARG A C 1
ATOM 624 O O . ARG A 1 86 ? 13.318 5.941 -9.595 1.00 96.12 86 ARG A O 1
ATOM 631 N N . ARG A 1 87 ? 13.170 5.010 -11.632 1.00 95.81 87 ARG A N 1
ATOM 632 C CA . ARG A 1 87 ? 11.765 4.606 -11.479 1.00 95.81 87 ARG A CA 1
ATOM 633 C C . ARG A 1 87 ? 11.588 3.585 -10.354 1.00 95.81 87 ARG A C 1
ATOM 635 O O . ARG A 1 87 ? 10.719 3.784 -9.514 1.00 95.81 87 ARG A O 1
ATOM 642 N N . ARG A 1 88 ? 12.427 2.544 -10.316 1.00 93.19 88 ARG A N 1
ATOM 643 C CA . ARG A 1 88 ? 12.416 1.538 -9.239 1.00 93.19 88 ARG A CA 1
ATOM 644 C C . ARG A 1 88 ? 12.661 2.176 -7.873 1.00 93.19 88 ARG A C 1
ATOM 646 O O . ARG A 1 88 ? 11.997 1.817 -6.911 1.00 93.19 88 ARG A O 1
ATOM 653 N N . GLU A 1 89 ? 13.571 3.142 -7.800 1.00 93.50 89 GLU A N 1
ATOM 654 C CA . GLU A 1 89 ? 13.893 3.833 -6.552 1.00 93.50 89 GLU A CA 1
ATOM 655 C C . GLU A 1 8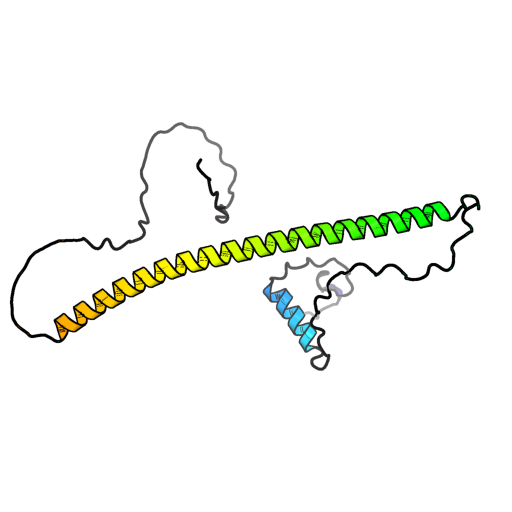9 ? 12.747 4.723 -6.058 1.00 93.50 89 GLU A C 1
ATOM 657 O O . GLU A 1 89 ? 12.421 4.703 -4.877 1.00 93.50 89 GLU A O 1
ATOM 662 N N . TYR A 1 90 ? 12.075 5.458 -6.946 1.00 95.81 90 TYR A N 1
ATOM 663 C CA . TYR A 1 90 ? 10.890 6.233 -6.565 1.00 95.81 90 TYR A CA 1
ATOM 664 C C . TYR A 1 90 ? 9.722 5.345 -6.143 1.00 95.81 90 TYR A C 1
ATOM 666 O O . TYR A 1 90 ? 9.033 5.668 -5.181 1.00 95.81 90 TYR A O 1
ATOM 674 N N . GLU A 1 91 ? 9.507 4.223 -6.833 1.00 93.94 91 GLU A N 1
ATOM 675 C CA . GLU A 1 91 ? 8.516 3.225 -6.424 1.00 93.94 91 GLU A CA 1
ATOM 676 C C . GLU A 1 91 ? 8.855 2.666 -5.030 1.00 93.94 91 GLU A C 1
ATOM 678 O O . GLU A 1 91 ? 7.963 2.563 -4.192 1.00 93.94 91 GLU A O 1
ATOM 683 N N . ARG A 1 92 ? 10.142 2.409 -4.748 1.00 93.44 92 ARG A N 1
ATOM 684 C CA . ARG A 1 92 ? 10.649 1.972 -3.436 1.00 93.44 92 ARG A CA 1
ATOM 685 C C . ARG A 1 92 ? 10.407 2.978 -2.324 1.00 93.44 92 ARG A C 1
ATOM 687 O O . ARG A 1 92 ? 9.839 2.604 -1.303 1.00 93.44 92 ARG A O 1
ATOM 694 N N . LEU A 1 93 ? 10.824 4.226 -2.514 1.00 94.62 93 LEU A N 1
ATOM 695 C CA . LEU A 1 93 ? 10.626 5.283 -1.522 1.00 94.62 93 LEU A CA 1
ATOM 696 C C . LEU A 1 93 ? 9.138 5.505 -1.251 1.00 94.62 93 LEU A C 1
ATOM 698 O O . LEU A 1 93 ? 8.721 5.518 -0.101 1.00 94.62 93 LEU A O 1
ATOM 702 N N . ARG A 1 94 ? 8.323 5.555 -2.310 1.00 95.12 94 ARG A N 1
ATOM 703 C CA . ARG A 1 94 ? 6.873 5.701 -2.180 1.00 95.12 94 ARG A CA 1
ATOM 704 C C . ARG A 1 94 ? 6.233 4.551 -1.406 1.00 95.12 94 ARG A C 1
ATOM 706 O O . ARG A 1 94 ? 5.372 4.805 -0.576 1.00 95.12 94 ARG A O 1
ATOM 713 N N . ALA A 1 95 ? 6.625 3.304 -1.670 1.00 92.81 95 ALA A N 1
ATOM 714 C CA . ALA A 1 95 ? 6.085 2.159 -0.939 1.00 92.81 95 ALA A CA 1
ATOM 715 C C . ALA A 1 95 ? 6.425 2.228 0.556 1.00 92.81 95 ALA A C 1
ATOM 717 O O . ALA A 1 95 ? 5.546 2.002 1.380 1.00 92.81 95 ALA A O 1
ATOM 718 N N . MET A 1 96 ? 7.660 2.609 0.898 1.00 91.94 96 MET A N 1
ATOM 719 C CA . MET A 1 96 ? 8.072 2.800 2.293 1.00 91.94 96 MET A CA 1
ATOM 720 C C . MET A 1 96 ? 7.285 3.924 2.974 1.00 91.94 96 MET A C 1
ATOM 722 O O . MET A 1 96 ? 6.800 3.742 4.087 1.00 91.94 96 MET A O 1
ATOM 726 N N . ASP A 1 97 ? 7.111 5.063 2.302 1.00 96.06 97 ASP A N 1
ATOM 727 C CA . ASP A 1 97 ? 6.335 6.184 2.838 1.00 96.06 97 ASP A CA 1
ATOM 728 C C . ASP A 1 97 ? 4.857 5.802 3.038 1.00 96.06 97 ASP A C 1
ATOM 730 O O . ASP A 1 97 ? 4.273 6.091 4.085 1.00 96.06 97 ASP A O 1
ATOM 734 N N . ASP A 1 98 ? 4.255 5.109 2.065 1.00 94.75 98 ASP A N 1
ATOM 735 C CA . ASP A 1 98 ? 2.871 4.627 2.135 1.00 94.75 98 ASP A CA 1
ATOM 736 C C . ASP A 1 98 ? 2.688 3.597 3.269 1.00 94.75 98 ASP A C 1
ATOM 738 O O . ASP A 1 98 ? 1.660 3.601 3.950 1.00 94.75 98 ASP A O 1
ATOM 742 N N . GLU A 1 99 ? 3.662 2.710 3.491 1.00 93.75 99 GLU A N 1
ATOM 743 C CA . GLU A 1 99 ? 3.666 1.743 4.598 1.00 93.75 99 GLU A CA 1
ATOM 744 C C . GLU A 1 99 ? 3.713 2.450 5.955 1.00 93.75 99 GLU A C 1
ATOM 746 O O . GLU A 1 99 ? 2.838 2.215 6.789 1.00 93.75 99 GLU A O 1
ATOM 751 N N . VAL A 1 100 ? 4.646 3.389 6.145 1.00 96.69 100 VAL A N 1
ATOM 752 C CA . VAL A 1 100 ? 4.764 4.173 7.387 1.00 96.69 100 VAL A CA 1
ATOM 753 C C . VAL A 1 100 ? 3.477 4.949 7.679 1.00 96.69 100 VAL A C 1
ATOM 755 O O . VAL A 1 100 ? 2.991 4.954 8.812 1.00 96.69 100 VAL A O 1
ATOM 758 N N . GLN A 1 101 ? 2.880 5.576 6.662 1.00 96.69 101 GLN A N 1
ATOM 759 C CA . GLN A 1 101 ? 1.610 6.290 6.818 1.00 96.69 101 GLN A CA 1
ATOM 760 C C . GLN A 1 101 ? 0.462 5.353 7.208 1.00 96.69 101 GLN A C 1
ATOM 762 O O . GLN A 1 101 ? -0.348 5.694 8.073 1.00 96.69 101 GLN A O 1
ATOM 767 N N . ARG A 1 102 ? 0.382 4.164 6.597 1.00 96.12 102 ARG A N 1
ATOM 768 C CA . ARG A 1 102 ? -0.639 3.158 6.927 1.00 96.12 102 ARG A CA 1
ATOM 769 C C . ARG A 1 102 ? -0.471 2.620 8.338 1.00 96.12 102 ARG A C 1
ATOM 771 O O . ARG A 1 102 ? -1.472 2.464 9.032 1.00 96.12 102 ARG A O 1
ATOM 778 N N . GLU A 1 103 ? 0.758 2.346 8.760 1.00 95.88 103 GLU A N 1
ATOM 779 C CA . GLU A 1 103 ? 1.054 1.879 10.113 1.00 95.88 103 GLU A CA 1
ATOM 780 C C . GLU A 1 103 ? 0.649 2.923 11.153 1.00 95.88 103 GLU A C 1
ATOM 782 O O . GLU A 1 103 ? -0.121 2.598 12.056 1.00 95.88 103 GLU A O 1
ATOM 787 N N . ALA A 1 104 ? 1.058 4.183 10.976 1.00 97.62 104 ALA A N 1
ATOM 788 C CA . ALA A 1 104 ? 0.671 5.277 11.867 1.00 97.62 104 ALA A CA 1
ATOM 789 C C . ALA A 1 104 ? -0.859 5.461 11.935 1.00 97.62 104 ALA A C 1
ATOM 791 O O . ALA A 1 104 ? -1.448 5.540 13.017 1.00 97.62 104 ALA A O 1
ATOM 792 N N . ALA A 1 105 ? -1.537 5.453 10.784 1.00 97.62 105 ALA A N 1
ATOM 793 C CA . ALA A 1 105 ? -2.994 5.548 10.732 1.00 97.62 105 ALA A CA 1
ATOM 794 C C . ALA A 1 105 ? -3.683 4.353 11.419 1.00 97.62 105 ALA A C 1
ATOM 796 O O . ALA A 1 105 ? -4.690 4.526 12.111 1.00 97.62 105 ALA A O 1
ATOM 797 N N . ALA A 1 106 ? -3.144 3.140 11.263 1.00 97.12 106 ALA A N 1
ATOM 798 C CA . ALA A 1 106 ? -3.667 1.942 11.907 1.00 97.12 106 ALA A CA 1
ATOM 799 C C . ALA A 1 106 ? -3.474 1.989 13.428 1.00 97.12 106 ALA A C 1
ATOM 801 O O . ALA A 1 106 ? -4.414 1.685 14.167 1.00 97.12 106 ALA A O 1
ATOM 802 N N . THR A 1 107 ? -2.300 2.408 13.913 1.00 97.50 107 THR A N 1
ATOM 803 C CA . THR A 1 107 ? -2.041 2.561 15.352 1.00 97.50 107 THR A CA 1
ATOM 804 C C . THR A 1 107 ? -2.976 3.587 15.978 1.00 97.50 107 THR A C 1
ATOM 806 O O . THR A 1 107 ? -3.581 3.313 17.018 1.00 97.50 107 THR A O 1
ATOM 809 N N . ASP A 1 108 ? -3.177 4.723 15.312 1.00 97.75 108 ASP A N 1
ATOM 810 C CA . ASP A 1 108 ? -4.068 5.783 15.782 1.00 97.75 108 ASP A CA 1
ATOM 811 C C . ASP A 1 108 ? -5.525 5.323 15.806 1.00 97.75 108 ASP A C 1
ATOM 813 O O . ASP A 1 108 ? -6.257 5.571 16.769 1.00 97.75 108 ASP A O 1
ATOM 817 N N . PHE A 1 109 ? -5.957 4.608 14.767 1.00 97.75 109 PHE A N 1
ATOM 818 C CA . PHE A 1 109 ? -7.292 4.031 14.699 1.00 97.75 109 PHE A CA 1
ATOM 819 C C . PHE A 1 109 ? -7.536 3.026 15.830 1.00 97.75 109 PHE A C 1
ATOM 821 O O . PHE A 1 109 ? -8.560 3.101 16.515 1.00 97.75 109 PHE A O 1
ATOM 828 N N . LEU A 1 110 ? -6.594 2.109 16.067 1.00 97.44 110 LEU A N 1
ATOM 829 C CA . LEU A 1 110 ? -6.697 1.121 17.142 1.00 97.44 110 LEU A CA 1
ATOM 830 C C . LEU A 1 110 ? -6.723 1.791 18.520 1.00 97.44 110 LEU A C 1
ATOM 832 O O . LEU A 1 110 ? -7.549 1.421 19.358 1.00 97.44 110 LEU A O 1
ATOM 836 N N . ALA A 1 111 ? -5.894 2.814 18.742 1.00 97.75 111 ALA A N 1
ATOM 837 C CA . ALA A 1 111 ? -5.888 3.586 19.981 1.00 97.75 111 ALA A CA 1
ATOM 838 C C . ALA A 1 111 ? -7.226 4.309 20.215 1.00 97.75 111 ALA A C 1
ATOM 840 O O . ALA A 1 111 ? -7.805 4.210 21.302 1.00 97.75 111 ALA A O 1
ATOM 841 N N . ARG A 1 112 ? -7.766 4.981 19.187 1.00 97.75 112 ARG A N 1
ATOM 842 C CA . ARG A 1 112 ? -9.079 5.651 19.246 1.00 97.75 112 ARG A CA 1
ATOM 843 C C . ARG A 1 112 ? -10.205 4.657 19.521 1.00 97.75 112 ARG A C 1
ATOM 845 O O . ARG A 1 112 ? -11.037 4.904 20.395 1.00 97.75 112 ARG A O 1
ATOM 852 N N . ARG A 1 113 ? -10.209 3.514 18.829 1.00 97.88 113 ARG A N 1
ATOM 853 C CA . ARG A 1 113 ? -11.200 2.448 19.021 1.00 97.88 113 ARG A CA 1
ATOM 854 C C . ARG A 1 113 ? -11.160 1.897 20.444 1.00 97.88 113 ARG A C 1
ATOM 856 O O . ARG A 1 113 ? -12.206 1.804 21.079 1.00 97.88 113 ARG A O 1
ATOM 863 N N . ALA A 1 114 ? -9.972 1.596 20.964 1.00 97.25 114 ALA A N 1
ATOM 864 C CA . ALA A 1 114 ? -9.807 1.093 22.324 1.00 97.25 114 ALA A CA 1
ATOM 865 C C . ALA A 1 114 ? -10.246 2.121 23.382 1.00 97.25 114 ALA A C 1
ATOM 867 O O . ALA A 1 114 ? -10.863 1.759 24.383 1.00 97.25 114 ALA A O 1
ATOM 868 N N . ALA A 1 115 ? -9.965 3.411 23.170 1.00 97.00 115 ALA A N 1
ATOM 869 C CA . ALA A 1 115 ? -10.427 4.474 24.060 1.00 97.00 115 ALA A CA 1
ATOM 870 C C . ALA A 1 115 ? -11.961 4.596 24.063 1.00 97.00 115 ALA A C 1
ATOM 872 O O . ALA A 1 115 ? -12.567 4.746 25.125 1.00 97.00 115 ALA A O 1
ATOM 873 N N . GLN A 1 116 ? -12.591 4.498 22.890 1.00 97.19 116 GLN A N 1
ATOM 874 C CA . GLN A 1 116 ? -14.045 4.537 22.761 1.00 97.19 116 GLN A CA 1
ATOM 875 C C . GLN A 1 116 ? -14.703 3.317 23.421 1.00 97.19 116 GLN A C 1
ATOM 877 O O . GLN A 1 116 ? -15.623 3.474 24.221 1.00 97.19 116 GLN A O 1
ATOM 882 N N . GLU A 1 117 ? -14.174 2.118 23.173 1.00 97.25 117 GLU A N 1
ATOM 883 C CA . GLU A 1 117 ? -14.664 0.878 23.776 1.00 97.25 117 GLU A CA 1
ATOM 884 C C . GLU A 1 117 ? -14.570 0.908 25.308 1.00 97.25 117 GLU A C 1
ATOM 886 O O . GLU A 1 117 ? -15.525 0.531 25.985 1.00 97.25 117 GLU A O 1
ATOM 891 N N . LYS A 1 118 ? -13.478 1.444 25.874 1.00 97.38 118 LYS A N 1
ATOM 892 C CA . LYS A 1 118 ? -13.348 1.649 27.328 1.00 97.38 118 LYS A CA 1
ATOM 893 C C . LYS A 1 118 ? -14.404 2.609 27.876 1.00 97.38 118 LYS A C 1
ATOM 895 O O . LYS A 1 118 ? -15.065 2.287 28.860 1.00 97.38 118 LYS A O 1
ATOM 900 N N . ARG A 1 119 ? -14.619 3.757 27.223 1.00 96.88 119 ARG A N 1
ATOM 901 C CA . ARG A 1 119 ? -15.650 4.732 27.632 1.00 96.88 119 ARG A CA 1
ATOM 902 C C . ARG A 1 119 ? -17.049 4.120 27.607 1.00 96.88 119 ARG A C 1
ATOM 904 O O . ARG A 1 119 ? -17.860 4.380 28.499 1.00 96.88 119 ARG A O 1
ATOM 911 N N . ASP A 1 120 ? -17.343 3.311 26.597 1.00 97.38 120 ASP A N 1
ATOM 912 C CA . ASP A 1 120 ? -18.638 2.653 26.464 1.00 97.38 120 ASP A CA 1
ATOM 913 C C . ASP A 1 120 ? -18.787 1.500 27.474 1.00 97.38 120 ASP A C 1
ATOM 915 O O . ASP A 1 120 ? -19.844 1.361 28.101 1.00 97.38 120 ASP A O 1
ATOM 919 N N . ALA A 1 121 ? -17.721 0.742 27.747 1.00 96.56 121 ALA A N 1
ATOM 920 C CA . ALA A 1 121 ? -17.676 -0.259 28.812 1.00 96.56 121 ALA A CA 1
ATOM 921 C C . ALA A 1 121 ? -17.939 0.369 30.193 1.00 96.56 121 ALA A C 1
ATOM 923 O O . ALA A 1 121 ? -18.861 -0.046 30.892 1.00 96.56 121 ALA A O 1
ATOM 924 N N . GLU A 1 122 ? -17.247 1.449 30.555 1.00 96.25 122 GLU A N 1
ATOM 925 C CA . GLU A 1 122 ? -17.451 2.158 31.827 1.00 96.25 122 GLU A CA 1
ATOM 926 C C . GLU A 1 122 ? -18.897 2.662 31.992 1.00 96.25 122 GLU A C 1
ATOM 928 O O . GLU A 1 122 ? -19.527 2.499 33.047 1.00 96.25 122 GLU A O 1
ATOM 933 N N . LYS A 1 123 ? -19.477 3.249 30.935 1.00 96.50 123 LYS A N 1
ATOM 934 C CA . LYS A 1 123 ? -20.879 3.702 30.942 1.00 96.50 123 LYS A CA 1
ATOM 935 C C . LYS A 1 123 ? -21.845 2.530 31.107 1.00 96.50 123 LYS A C 1
ATOM 937 O O . LYS A 1 123 ? -22.798 2.613 31.895 1.00 96.50 123 LYS A O 1
ATOM 942 N N . THR A 1 124 ? -21.629 1.441 30.372 1.00 96.25 124 THR A N 1
ATOM 943 C CA . THR A 1 124 ? -22.493 0.254 30.426 1.00 96.25 124 THR A CA 1
ATOM 944 C C . THR A 1 124 ? -22.393 -0.457 31.772 1.00 96.25 124 THR A C 1
ATOM 946 O O . THR A 1 124 ? -23.430 -0.821 32.329 1.00 96.25 124 THR A O 1
ATOM 949 N N . GLU A 1 125 ? -21.203 -0.572 32.357 1.00 95.88 125 GLU A N 1
ATOM 950 C CA . GLU A 1 125 ? -20.970 -1.132 33.689 1.00 95.88 125 GLU A CA 1
ATOM 951 C C . GLU A 1 125 ? -21.609 -0.286 34.784 1.00 95.88 125 GLU A C 1
ATOM 953 O O . GLU A 1 125 ? -22.344 -0.818 35.621 1.00 95.88 125 GLU A O 1
ATOM 958 N N . ARG A 1 126 ? -21.442 1.043 34.742 1.00 95.31 126 ARG A N 1
ATOM 959 C CA . ARG A 1 126 ? -22.099 1.954 35.691 1.00 95.31 126 ARG A CA 1
ATOM 960 C C . ARG A 1 126 ? -23.618 1.801 35.640 1.00 95.31 126 ARG A C 1
ATOM 962 O O . ARG A 1 126 ? -24.281 1.754 36.681 1.00 95.31 126 ARG A O 1
ATOM 969 N N . ASN A 1 127 ? -24.187 1.688 34.443 1.00 94.81 127 ASN A N 1
ATOM 970 C CA . ASN A 1 127 ? -25.622 1.483 34.258 1.00 94.81 127 ASN A CA 1
ATOM 971 C C . ASN A 1 127 ? -26.074 0.080 34.695 1.00 94.81 127 ASN A C 1
ATOM 973 O O . ASN A 1 127 ? -27.115 -0.049 35.346 1.00 94.81 127 ASN A O 1
ATOM 977 N N . ARG A 1 128 ? -25.289 -0.963 34.409 1.00 96.06 128 ARG A N 1
ATOM 978 C CA . ARG A 1 128 ? -25.534 -2.339 34.862 1.00 96.06 128 ARG A CA 1
ATOM 979 C C . ARG A 1 128 ? -25.510 -2.423 36.389 1.00 96.06 128 ARG A C 1
ATOM 981 O O . ARG A 1 128 ? -26.443 -2.974 36.968 1.00 96.06 128 ARG A O 1
ATOM 988 N N . ALA A 1 129 ? -24.538 -1.791 37.045 1.00 94.62 129 ALA A N 1
ATOM 989 C CA . ALA A 1 129 ? -24.437 -1.716 38.501 1.00 94.62 129 ALA A CA 1
ATOM 990 C C . ALA A 1 129 ? -25.637 -0.985 39.128 1.00 94.62 129 ALA A C 1
ATOM 992 O O . ALA A 1 129 ? -26.200 -1.456 40.118 1.00 94.62 129 ALA A O 1
ATOM 993 N N . LYS A 1 130 ? -26.094 0.128 38.531 1.00 94.25 130 LYS A N 1
ATOM 994 C CA . LYS A 1 130 ? -27.324 0.822 38.963 1.00 94.25 130 LYS A CA 1
ATOM 995 C C . LYS A 1 130 ? -28.554 -0.090 38.868 1.00 94.25 130 LYS A C 1
ATOM 997 O O . LYS A 1 130 ? -29.328 -0.169 39.823 1.00 94.25 130 LYS A O 1
ATOM 1002 N N . ARG A 1 131 ? -28.724 -0.813 37.752 1.00 93.88 131 ARG A N 1
ATOM 1003 C CA . ARG A 1 131 ? -29.837 -1.765 37.563 1.00 93.88 131 ARG A CA 1
ATOM 1004 C C . ARG A 1 131 ? -29.761 -2.935 38.547 1.00 93.88 131 ARG A C 1
ATOM 1006 O O . ARG A 1 131 ? -30.778 -3.278 39.141 1.00 93.88 131 ARG A O 1
ATOM 1013 N N . ALA A 1 132 ? -28.575 -3.501 38.768 1.00 93.44 132 ALA A N 1
ATOM 1014 C CA . ALA A 1 132 ? -28.359 -4.594 39.716 1.00 93.44 132 ALA A CA 1
ATOM 1015 C C . ALA A 1 132 ? -28.710 -4.180 41.155 1.00 93.44 132 ALA A C 1
ATOM 1017 O O . ALA A 1 132 ? -29.468 -4.879 41.826 1.00 93.44 132 ALA A O 1
ATOM 1018 N N . LYS A 1 133 ? -28.264 -2.994 41.599 1.00 92.94 133 LYS A N 1
ATOM 1019 C CA . LYS A 1 133 ? -28.635 -2.428 42.909 1.00 92.94 133 LYS A CA 1
ATOM 1020 C C . LYS A 1 133 ? -30.149 -2.216 43.037 1.00 92.94 133 LYS A C 1
ATOM 1022 O O . LYS A 1 133 ? -30.731 -2.547 44.068 1.00 92.94 133 LYS A O 1
ATOM 1027 N N . ALA A 1 134 ? -30.807 -1.703 41.995 1.00 91.69 134 ALA A N 1
ATOM 1028 C CA . ALA A 1 134 ? -32.260 -1.524 41.993 1.00 91.69 134 ALA A CA 1
ATOM 1029 C C . ALA A 1 134 ? -33.024 -2.863 42.047 1.00 91.69 134 ALA A C 1
ATOM 1031 O O . ALA A 1 134 ? -34.018 -2.971 42.764 1.00 91.69 134 ALA A O 1
ATOM 1032 N N . LEU A 1 135 ? -32.557 -3.890 41.328 1.00 92.56 135 LEU A N 1
ATOM 1033 C CA . LEU A 1 135 ? -33.125 -5.242 41.375 1.00 92.56 135 LEU A CA 1
ATOM 1034 C C . LEU A 1 135 ? -32.951 -5.886 42.755 1.00 92.56 135 LEU A C 1
ATOM 1036 O O . LEU A 1 135 ? -33.908 -6.460 43.270 1.00 92.56 135 LEU A O 1
ATOM 1040 N N . ALA A 1 136 ? -31.777 -5.747 43.377 1.00 90.00 136 ALA A N 1
ATOM 1041 C CA . ALA A 1 136 ? -31.520 -6.251 44.725 1.00 90.00 136 ALA A CA 1
ATOM 1042 C C . ALA A 1 136 ? -32.454 -5.605 45.765 1.00 90.00 136 ALA A C 1
ATOM 1044 O O . ALA A 1 136 ? -33.083 -6.316 46.545 1.00 90.00 136 ALA A O 1
ATOM 1045 N N . ARG A 1 137 ? -32.647 -4.277 45.710 1.00 87.88 137 ARG A N 1
ATOM 1046 C CA . ARG A 1 137 ? -33.606 -3.561 46.578 1.00 87.88 137 ARG A CA 1
ATOM 1047 C C . ARG A 1 137 ? -35.047 -4.048 46.396 1.00 87.88 137 ARG A C 1
ATOM 1049 O O . ARG A 1 137 ? -35.766 -4.213 47.376 1.00 87.88 137 ARG A O 1
ATOM 1056 N N . LYS A 1 138 ? -35.475 -4.297 45.153 1.00 86.69 138 LYS A N 1
ATOM 1057 C CA . LYS A 1 138 ? -36.819 -4.827 44.861 1.00 86.69 138 LYS A CA 1
ATOM 1058 C C . LYS A 1 138 ? -37.001 -6.265 45.347 1.00 86.69 138 LYS A C 1
ATOM 1060 O O . LYS A 1 138 ? -38.070 -6.583 45.851 1.00 86.69 138 LYS A O 1
ATOM 1065 N N . LYS A 1 139 ? -35.981 -7.121 45.215 1.00 83.00 139 LYS A N 1
ATOM 1066 C CA . LYS A 1 139 ? -36.011 -8.492 45.749 1.00 83.00 139 LYS A CA 1
ATOM 1067 C C . LYS A 1 139 ? -36.063 -8.496 47.280 1.00 83.00 139 LYS A C 1
ATOM 1069 O O . LYS A 1 139 ? -36.883 -9.217 47.831 1.00 83.00 139 LYS A O 1
ATOM 1074 N N . GLY A 1 140 ? -35.286 -7.638 47.948 1.00 73.44 140 GLY A N 1
ATOM 1075 C CA . GLY A 1 140 ? -35.335 -7.472 49.407 1.00 73.44 140 GLY A CA 1
ATOM 1076 C C . GLY A 1 140 ? -36.709 -7.025 49.917 1.00 73.44 140 GLY A C 1
ATOM 1077 O O . GLY A 1 140 ? -37.236 -7.627 50.842 1.00 73.44 140 GLY A O 1
ATOM 1078 N N . LYS A 1 141 ? -37.355 -6.058 49.246 1.00 69.44 141 LYS A N 1
ATOM 1079 C CA . LYS A 1 141 ? -38.737 -5.641 49.564 1.00 69.44 141 LYS A CA 1
ATOM 1080 C C . LYS A 1 141 ? -39.808 -6.703 49.283 1.00 69.44 141 LYS A C 1
ATOM 1082 O O . LYS A 1 141 ? -40.910 -6.576 49.790 1.00 69.44 141 LYS A O 1
ATOM 1087 N N . LYS A 1 142 ? -39.528 -7.713 48.451 1.00 61.31 142 LYS A N 1
ATOM 1088 C CA . LYS A 1 142 ? -40.486 -8.788 48.135 1.00 61.31 142 LYS A CA 1
ATOM 1089 C C . LYS A 1 142 ? -40.295 -10.036 49.011 1.00 61.31 142 LYS A C 1
ATOM 1091 O O . LYS A 1 142 ? -41.151 -10.909 48.984 1.00 61.31 142 LYS A O 1
ATOM 1096 N N . GLY A 1 143 ? -39.181 -10.124 49.745 1.00 55.16 143 GLY A N 1
ATOM 1097 C CA . GLY A 1 143 ? -38.881 -11.210 50.687 1.00 55.16 143 GLY A CA 1
ATOM 1098 C C . GLY A 1 143 ? -39.010 -10.826 52.165 1.00 55.16 143 GLY A C 1
ATOM 1099 O O . GLY A 1 143 ? -38.932 -11.708 53.011 1.00 55.16 143 GLY A O 1
ATOM 1100 N N . GLY A 1 144 ? -39.198 -9.539 52.476 1.00 50.03 144 GLY A N 1
ATOM 1101 C CA . GLY A 1 144 ? -39.420 -9.032 53.830 1.00 50.03 144 GLY A CA 1
ATOM 1102 C C . GLY A 1 144 ? -40.827 -8.465 53.983 1.00 50.03 144 GLY A C 1
ATOM 1103 O O . GLY A 1 144 ? -41.063 -7.327 53.599 1.00 50.03 144 GLY A O 1
ATOM 1104 N N . ASP A 1 145 ? -41.695 -9.308 54.533 1.00 39.22 145 ASP A N 1
ATOM 1105 C CA . ASP A 1 145 ? -42.962 -9.047 55.219 1.00 3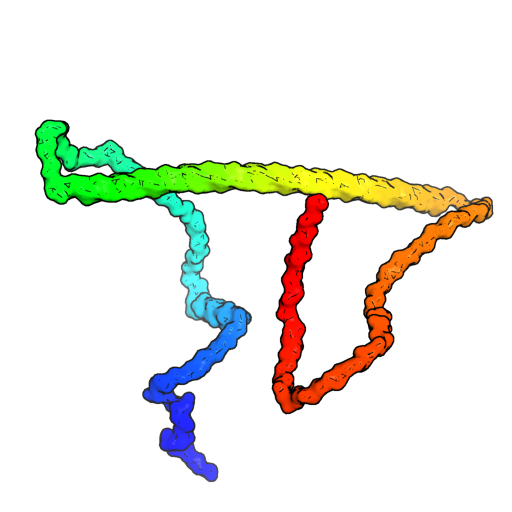9.22 145 ASP A CA 1
ATOM 1106 C C . ASP A 1 145 ? -44.091 -8.255 54.540 1.00 39.22 145 ASP A C 1
ATOM 1108 O O . ASP A 1 145 ? -43.974 -7.101 54.125 1.00 39.22 145 ASP A O 1
ATOM 1112 N N . GLY A 1 146 ? -45.271 -8.879 54.569 1.00 47.75 146 GLY A N 1
ATOM 1113 C CA . GLY A 1 146 ? -46.523 -8.151 54.577 1.00 47.75 146 GLY A CA 1
ATOM 1114 C C . GLY A 1 146 ? -46.641 -7.392 55.893 1.00 47.75 146 GLY A C 1
ATOM 1115 O O . GLY A 1 146 ? -46.991 -7.973 56.911 1.00 47.75 146 GLY A O 1
ATOM 1116 N N . LYS A 1 147 ? -46.394 -6.083 55.868 1.00 37.91 147 LYS A N 1
ATOM 1117 C CA . LYS A 1 147 ? -47.042 -5.155 56.796 1.00 37.91 147 LYS A CA 1
ATOM 1118 C C . LYS A 1 147 ? -47.021 -3.731 56.245 1.00 37.91 147 LYS A C 1
ATOM 1120 O O . LYS A 1 147 ? -45.973 -3.131 56.049 1.00 37.91 147 LYS A O 1
ATOM 1125 N N . GLU A 1 148 ? -48.233 -3.309 55.907 1.00 37.19 148 GLU A N 1
ATOM 1126 C CA . GLU A 1 148 ? -48.830 -1.971 55.871 1.00 37.19 148 GLU A CA 1
ATOM 1127 C C . GLU A 1 148 ? -47.931 -0.722 55.951 1.00 37.19 148 GLU A C 1
ATOM 1129 O O . GLU A 1 148 ? -47.207 -0.503 56.915 1.00 37.19 148 GLU A O 1
ATOM 1134 N N . GLY A 1 149 ? -48.158 0.165 54.972 1.00 38.72 149 GLY A N 1
ATOM 1135 C CA . GLY A 1 149 ? -48.411 1.588 55.221 1.00 38.72 149 GLY A CA 1
ATOM 1136 C C . GLY A 1 149 ? -47.206 2.516 55.361 1.00 38.72 149 GLY A C 1
ATOM 1137 O O . GLY A 1 149 ? -46.619 2.614 56.428 1.00 38.72 149 GLY A O 1
ATOM 1138 N N . ALA A 1 150 ? -46.919 3.286 54.307 1.00 31.92 150 ALA A N 1
ATOM 1139 C CA . ALA A 1 150 ? -46.652 4.727 54.404 1.00 31.92 150 ALA A CA 1
ATOM 1140 C C . ALA A 1 150 ? -46.427 5.291 52.998 1.00 31.92 150 ALA A C 1
ATOM 1142 O O . ALA A 1 150 ? -45.475 4.950 52.291 1.00 31.92 150 ALA A O 1
ATOM 1143 N N . GLU A 1 151 ? -47.372 6.126 52.609 1.00 39.34 151 GLU A N 1
ATOM 114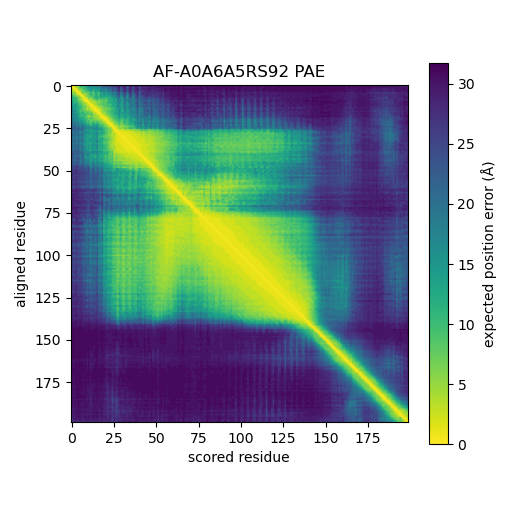4 C CA . GLU A 1 151 ? -47.403 6.928 51.403 1.00 39.34 151 GLU A CA 1
ATOM 1145 C C . GLU A 1 151 ? -46.408 8.080 51.563 1.00 39.34 151 GLU A C 1
ATOM 1147 O O . GLU A 1 151 ? -46.477 8.812 52.544 1.00 39.34 151 GLU A O 1
ATOM 1152 N N . ASP A 1 152 ? -45.494 8.258 50.608 1.00 31.94 152 ASP A N 1
ATOM 1153 C CA . ASP A 1 152 ? -44.992 9.597 50.309 1.00 31.94 152 ASP A CA 1
ATOM 1154 C C . ASP A 1 152 ? -44.631 9.696 48.823 1.00 31.94 152 ASP A C 1
ATOM 1156 O O . ASP A 1 152 ? -43.870 8.895 48.261 1.00 31.94 152 ASP A O 1
ATOM 1160 N N . GLY A 1 153 ? -45.315 10.618 48.158 1.00 38.91 153 GLY A N 1
ATOM 1161 C CA . GLY A 1 153 ? -45.401 10.729 46.715 1.00 38.91 153 GLY A CA 1
ATOM 1162 C C . GLY A 1 153 ? -44.308 11.622 46.149 1.00 38.91 153 GLY A C 1
ATOM 1163 O O . GLY A 1 153 ? -44.311 12.827 46.353 1.00 38.91 153 GLY A O 1
ATOM 1164 N N . VAL A 1 154 ? -43.447 11.054 45.305 1.00 32.88 154 VAL A N 1
ATOM 1165 C CA . VAL A 1 154 ? -42.712 11.826 44.294 1.00 32.88 154 VAL A CA 1
ATOM 1166 C C . VAL A 1 154 ? -43.050 11.243 42.929 1.00 32.88 154 VAL A C 1
ATOM 1168 O O . VAL A 1 154 ? -42.476 10.253 42.466 1.00 32.88 154 VAL A O 1
ATOM 1171 N N . GLN A 1 155 ? -44.051 11.859 42.298 1.00 42.66 155 GLN A N 1
ATOM 1172 C CA . GLN A 1 155 ? -44.438 11.603 40.919 1.00 42.66 155 GLN A CA 1
ATOM 1173 C C . GLN A 1 155 ? -43.291 12.020 39.990 1.00 42.66 155 GLN A C 1
ATOM 1175 O O . GLN A 1 155 ? -43.112 13.191 39.677 1.00 42.66 155 GLN A O 1
ATOM 1180 N N . THR A 1 156 ? -42.518 11.049 39.508 1.00 38.66 156 THR A N 1
ATOM 1181 C CA . THR A 1 156 ? -41.732 11.223 38.281 1.00 38.66 156 THR A CA 1
ATOM 1182 C C . THR A 1 156 ? -42.501 10.539 37.165 1.00 38.66 156 THR A C 1
ATOM 1184 O O . THR A 1 156 ? -42.52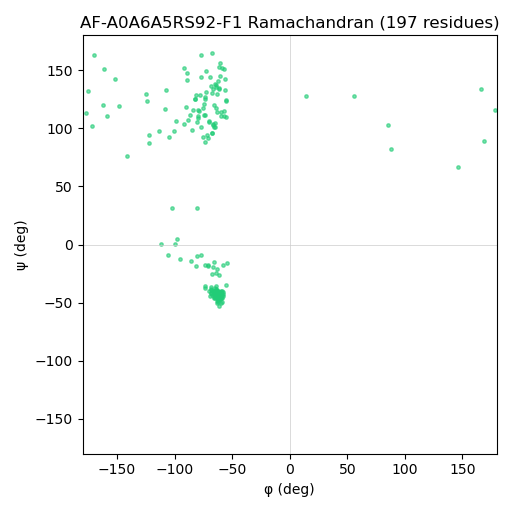3 9.315 37.021 1.00 38.66 156 THR A O 1
ATOM 1187 N N . THR A 1 157 ? -43.240 11.358 36.424 1.00 38.66 157 THR A N 1
ATOM 1188 C CA . THR A 1 157 ? -44.042 10.946 35.280 1.00 38.66 157 THR A CA 1
ATOM 1189 C C . THR A 1 157 ? -43.142 10.248 34.261 1.00 38.66 157 THR A C 1
ATOM 1191 O O . THR A 1 157 ? -42.227 10.829 33.676 1.00 38.66 157 THR A O 1
ATOM 1194 N N . LYS A 1 158 ? -43.382 8.951 34.052 1.00 47.44 158 LYS A N 1
ATOM 1195 C CA . LYS A 1 158 ? -42.784 8.202 32.947 1.00 47.44 158 LYS A CA 1
ATOM 1196 C C . LYS A 1 158 ? -43.383 8.747 31.653 1.00 47.44 158 LYS A C 1
ATOM 1198 O O . LYS A 1 158 ? -44.461 8.320 31.250 1.00 47.44 158 LYS A O 1
ATOM 1203 N N . ARG A 1 159 ? -42.695 9.685 31.001 1.00 52.22 159 ARG A N 1
ATOM 1204 C CA . ARG A 1 159 ? -43.014 10.060 29.621 1.00 52.22 159 ARG A CA 1
ATOM 1205 C C . ARG A 1 159 ? -42.697 8.861 28.732 1.00 52.22 159 ARG A C 1
ATOM 1207 O O . ARG A 1 159 ? -41.537 8.533 28.494 1.00 52.22 159 ARG A O 1
ATOM 1214 N N . LYS A 1 160 ? -43.745 8.163 28.305 1.00 51.31 160 LYS A N 1
ATOM 1215 C CA . LYS A 1 160 ? -43.684 7.175 27.233 1.00 51.31 160 LYS A CA 1
ATOM 1216 C C . LYS A 1 160 ? -43.536 7.970 25.935 1.00 51.31 160 LYS A C 1
ATOM 1218 O O . LYS A 1 160 ? -44.445 8.713 25.584 1.00 51.31 160 LYS A O 1
ATOM 1223 N N . LEU A 1 161 ? -42.377 7.875 25.283 1.00 49.00 161 LEU A N 1
ATOM 1224 C CA . LEU A 1 161 ? -42.182 8.436 23.947 1.00 49.00 161 LEU A CA 1
ATOM 1225 C C . LEU A 1 161 ? -43.128 7.704 22.991 1.00 49.00 161 LEU A C 1
ATOM 1227 O O . LEU A 1 161 ? -42.990 6.501 22.775 1.00 49.00 161 LEU A O 1
ATOM 1231 N N . VAL A 1 162 ? -44.097 8.437 22.460 1.00 60.72 162 VAL A N 1
ATOM 1232 C CA . VAL A 1 162 ? -44.873 8.053 21.282 1.00 60.72 162 VAL A CA 1
ATOM 1233 C C . VAL A 1 162 ? -44.378 8.967 20.158 1.00 60.72 162 VAL A C 1
ATOM 1235 O O . VAL A 1 162 ? -44.224 10.164 20.412 1.00 60.72 162 VAL A O 1
ATOM 1238 N N . PRO A 1 163 ? -44.065 8.454 18.957 1.00 49.97 163 PRO A N 1
ATOM 1239 C CA . PRO A 1 163 ? -43.684 9.316 17.846 1.00 49.97 163 PRO A CA 1
ATOM 1240 C C . PRO A 1 163 ? -44.890 10.179 17.458 1.00 49.97 163 PRO A C 1
ATOM 1242 O O . PRO A 1 163 ? -45.953 9.655 17.130 1.00 49.97 163 PRO A O 1
ATOM 1245 N N . ASN A 1 164 ? -44.732 11.500 17.545 1.00 54.47 164 ASN A N 1
ATOM 1246 C CA . ASN A 1 164 ? -45.746 12.451 17.110 1.00 54.47 164 ASN A CA 1
ATOM 1247 C C . ASN A 1 164 ? -45.737 12.508 15.576 1.00 54.47 164 ASN A C 1
ATOM 1249 O O . ASN A 1 164 ? -44.945 13.235 14.981 1.00 54.47 164 ASN A O 1
ATOM 1253 N N . ALA A 1 165 ? -46.578 11.696 14.941 1.00 52.09 165 ALA A N 1
ATOM 1254 C CA . ALA A 1 165 ? -47.009 11.936 13.573 1.00 52.09 165 ALA A CA 1
ATOM 1255 C C . ALA A 1 165 ? -48.140 12.966 13.644 1.00 52.09 165 ALA A C 1
ATOM 1257 O O . ALA A 1 165 ? -49.081 12.752 14.394 1.00 52.09 165 ALA A O 1
ATOM 1258 N N . THR A 1 166 ? -48.040 14.037 12.856 1.00 49.50 166 THR A N 1
ATOM 1259 C CA . THR A 1 166 ? -48.981 15.170 12.743 1.00 49.50 166 THR A CA 1
ATOM 1260 C C . THR A 1 166 ? -48.766 16.331 13.724 1.00 49.50 166 THR A C 1
ATOM 1262 O O . THR A 1 166 ? -49.492 16.511 14.696 1.00 49.50 166 THR A O 1
ATOM 1265 N N . SER A 1 167 ? -47.827 17.216 13.384 1.00 40.59 167 SER A N 1
ATOM 1266 C CA . SER A 1 167 ? -47.965 18.648 13.673 1.00 40.59 167 SER A CA 1
ATOM 1267 C C . SER A 1 167 ? -47.872 19.414 12.356 1.00 40.59 167 SER A C 1
ATOM 1269 O O . SER A 1 167 ? -46.791 19.806 11.924 1.00 40.59 167 SER A O 1
ATOM 1271 N N . VAL A 1 168 ? -49.019 19.563 11.698 1.00 44.22 168 VAL A N 1
ATOM 1272 C CA . VAL A 1 168 ? -49.211 20.495 10.586 1.00 44.22 168 VAL A CA 1
ATOM 1273 C C . VAL A 1 168 ? -49.726 21.794 11.209 1.00 44.22 168 VAL A C 1
ATOM 1275 O O . VAL A 1 168 ? -50.873 21.866 11.637 1.00 44.22 168 VAL A O 1
ATOM 1278 N N . PHE A 1 169 ? -48.849 22.788 11.314 1.00 32.81 169 PHE A N 1
ATOM 1279 C CA . PHE A 1 169 ? -49.151 24.202 11.562 1.00 32.81 169 PHE A CA 1
ATOM 1280 C C . PHE A 1 169 ? -48.471 24.955 10.404 1.00 32.81 169 PHE A C 1
ATOM 1282 O O . PHE A 1 169 ? -47.303 24.689 10.152 1.00 32.81 169 PHE A O 1
ATOM 1289 N N . GLY A 1 170 ? -49.078 25.857 9.635 1.00 31.14 170 GLY A N 1
ATOM 1290 C CA . GLY A 1 170 ? -50.438 26.377 9.578 1.00 31.14 170 GLY A CA 1
ATOM 1291 C C . GLY A 1 170 ? -50.597 27.226 8.300 1.00 31.14 170 GLY A C 1
ATOM 1292 O O . GLY A 1 170 ? -49.610 27.607 7.675 1.00 31.14 170 GLY A O 1
ATOM 1293 N N . ALA A 1 171 ? -51.848 27.479 7.912 1.00 31.95 171 ALA A N 1
ATOM 1294 C CA . ALA A 1 171 ? -52.261 28.532 6.975 1.00 31.95 171 ALA A CA 1
ATOM 1295 C C . ALA A 1 171 ? -51.868 29.924 7.540 1.00 31.95 171 ALA A C 1
ATOM 1297 O O . ALA A 1 17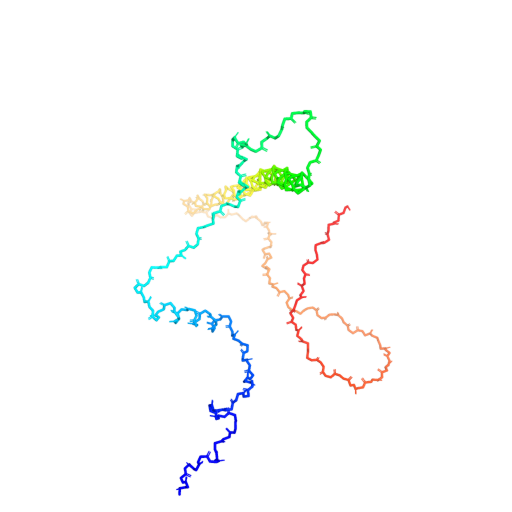1 ? -51.746 30.043 8.756 1.00 31.95 171 ALA A O 1
ATOM 1298 N N . ALA A 1 172 ? -51.673 31.026 6.814 1.00 30.98 172 ALA A N 1
ATOM 1299 C CA . ALA A 1 172 ? -51.987 31.444 5.452 1.00 30.98 172 ALA A CA 1
ATOM 1300 C C . ALA A 1 172 ? -51.081 32.651 5.098 1.00 30.98 172 ALA A C 1
ATOM 1302 O O . ALA A 1 172 ? -50.729 33.401 6.002 1.00 30.98 172 ALA A O 1
ATOM 1303 N N . ASP A 1 173 ? -50.741 32.854 3.823 1.00 29.62 173 ASP A N 1
ATOM 1304 C CA . ASP A 1 173 ? -50.992 34.117 3.102 1.00 29.62 173 ASP A CA 1
ATOM 1305 C C . ASP A 1 173 ? -50.584 33.961 1.630 1.00 29.62 173 ASP A C 1
ATOM 1307 O O . ASP A 1 173 ? -49.542 33.390 1.311 1.00 29.62 173 ASP A O 1
ATOM 1311 N N . GLY A 1 174 ? -51.473 34.388 0.734 1.00 30.59 174 GLY A N 1
ATOM 1312 C CA . GLY A 1 174 ? -51.381 34.146 -0.701 1.00 30.59 174 GLY A CA 1
ATOM 1313 C C . GLY A 1 174 ? -50.657 35.246 -1.473 1.00 30.59 174 GLY A C 1
ATOM 1314 O O . GLY A 1 174 ? -50.729 36.421 -1.122 1.00 30.59 174 GLY A O 1
ATOM 1315 N N . HIS A 1 175 ? -50.051 34.855 -2.593 1.00 30.84 175 HIS A N 1
ATOM 1316 C CA . HIS A 1 175 ? -50.104 35.643 -3.817 1.00 30.84 175 HIS A CA 1
ATOM 1317 C C . HIS A 1 175 ? -49.970 34.738 -5.050 1.00 30.84 175 HIS A C 1
ATOM 1319 O O . HIS A 1 175 ? -49.273 33.726 -5.026 1.00 30.84 175 HIS A O 1
ATOM 1325 N N . ASP A 1 176 ? -50.734 35.131 -6.061 1.00 30.48 176 ASP A N 1
ATOM 1326 C CA . ASP A 1 176 ? -51.041 34.526 -7.359 1.00 30.48 176 ASP A CA 1
ATOM 1327 C C . ASP A 1 176 ? -49.820 34.255 -8.260 1.00 30.48 176 ASP A C 1
ATOM 1329 O O . ASP A 1 176 ? -48.839 34.993 -8.182 1.00 30.48 176 ASP A O 1
ATOM 1333 N N . GLU A 1 177 ? -49.933 33.236 -9.123 1.00 34.00 177 GLU A N 1
ATOM 1334 C CA . GLU A 1 177 ? -49.608 33.227 -10.571 1.00 34.00 177 GLU A CA 1
ATOM 1335 C C . GLU A 1 177 ? -49.566 31.774 -11.100 1.00 34.00 177 GLU A C 1
ATOM 1337 O O . GLU A 1 177 ? -49.044 30.851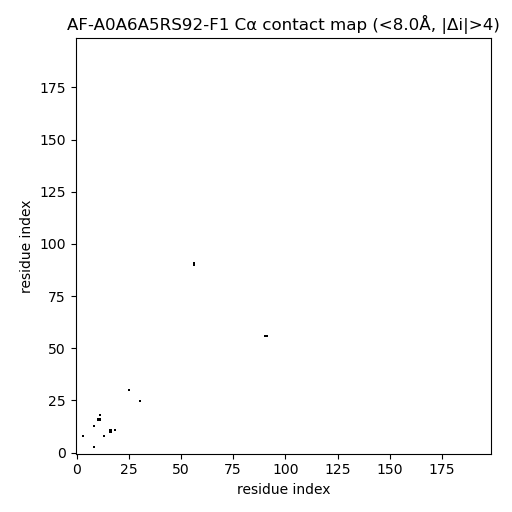 -10.471 1.00 34.00 177 GLU A O 1
ATOM 1342 N N . GLN A 1 178 ? -50.213 31.577 -12.247 1.00 33.47 178 GLN A N 1
ATOM 1343 C CA . GLN A 1 178 ? -50.526 30.299 -12.889 1.00 33.47 178 GLN A CA 1
ATOM 1344 C C . GLN A 1 178 ? -49.390 29.859 -13.816 1.00 33.47 178 GLN A C 1
ATOM 1346 O O . GLN A 1 178 ? -48.890 30.689 -14.555 1.00 33.47 178 GLN A O 1
ATOM 1351 N N . ASP A 1 179 ? -49.080 28.557 -13.865 1.00 35.22 179 ASP A N 1
ATOM 1352 C CA . ASP A 1 179 ? -48.571 27.882 -15.073 1.00 35.22 179 ASP A CA 1
ATOM 1353 C C . ASP A 1 179 ? -48.745 26.348 -14.938 1.00 35.22 179 ASP A C 1
ATOM 1355 O O . ASP A 1 179 ? -48.221 25.751 -13.991 1.00 35.22 179 ASP A O 1
ATOM 1359 N N . PRO A 1 180 ? -49.493 25.670 -15.836 1.00 42.28 180 PRO A N 1
ATOM 1360 C CA . PRO A 1 180 ? -49.744 24.237 -15.749 1.00 42.28 180 PRO A CA 1
ATOM 1361 C C . PRO A 1 180 ? -48.912 23.471 -16.781 1.00 42.28 180 PRO A C 1
ATOM 1363 O O . PRO A 1 180 ? -49.374 23.278 -17.894 1.00 42.28 180 PRO A O 1
ATOM 1366 N N . ASP A 1 181 ? -47.716 23.004 -16.421 1.00 35.75 181 ASP A N 1
ATOM 1367 C CA . ASP A 1 181 ? -47.062 21.889 -17.124 1.00 35.75 181 ASP A CA 1
ATOM 1368 C C . ASP A 1 181 ? -45.804 21.437 -16.376 1.00 35.75 181 ASP A C 1
ATOM 1370 O O . ASP A 1 181 ? -44.766 22.086 -16.437 1.00 35.75 181 ASP A O 1
ATOM 1374 N N . THR A 1 182 ? -45.904 20.323 -15.640 1.00 35.34 182 THR A N 1
ATOM 1375 C CA . THR A 1 182 ? -44.850 19.306 -15.412 1.00 35.34 182 THR A CA 1
ATOM 1376 C C . THR A 1 182 ? -45.288 18.347 -14.301 1.00 35.34 182 THR A C 1
ATOM 1378 O O . THR A 1 182 ? -44.993 18.514 -13.120 1.00 35.34 182 THR A O 1
ATOM 1381 N N . ALA A 1 183 ? -45.989 17.279 -14.683 1.00 39.50 183 ALA A N 1
ATOM 1382 C CA . ALA A 1 183 ? -46.186 16.128 -13.810 1.00 39.50 183 ALA A CA 1
ATOM 1383 C C . ALA A 1 183 ? -44.854 15.365 -13.664 1.00 39.50 183 ALA A C 1
ATOM 1385 O O . ALA A 1 183 ? -44.534 14.489 -14.468 1.00 39.50 183 ALA A O 1
ATOM 1386 N N . LEU A 1 184 ? -44.070 15.712 -12.643 1.00 38.62 184 LEU A N 1
ATOM 1387 C CA . LEU A 1 184 ? -42.887 14.970 -12.209 1.00 38.62 184 LEU A CA 1
ATOM 1388 C C . LEU A 1 184 ? -43.188 14.276 -10.877 1.00 38.62 184 LEU A C 1
ATOM 1390 O O . LEU A 1 184 ? -43.476 14.900 -9.860 1.00 38.62 184 LEU A O 1
ATOM 1394 N N . VAL A 1 185 ? -43.146 12.948 -10.928 1.00 45.28 185 VAL A N 1
ATOM 1395 C CA . VAL A 1 185 ? -43.252 12.024 -9.796 1.00 45.28 185 VAL A CA 1
ATOM 1396 C C . VAL A 1 185 ? -42.174 12.366 -8.754 1.00 45.28 185 VAL A C 1
ATOM 1398 O O . VAL A 1 185 ? -40.993 12.338 -9.108 1.00 45.28 185 VAL A O 1
ATOM 1401 N N . PRO A 1 186 ? -42.509 12.647 -7.480 1.00 44.25 186 PRO A N 1
ATOM 1402 C CA . PRO A 1 186 ? -41.492 12.798 -6.451 1.00 44.25 186 PRO A CA 1
ATOM 1403 C C . PRO A 1 186 ? -40.998 11.408 -6.035 1.00 44.25 186 PRO A C 1
ATOM 1405 O O . PRO A 1 186 ? -41.653 10.697 -5.273 1.00 44.25 186 PRO A O 1
ATOM 1408 N N . ASN A 1 187 ? -39.829 11.016 -6.547 1.00 42.94 187 ASN A N 1
ATOM 1409 C CA . ASN A 1 187 ? -39.019 9.976 -5.922 1.00 42.94 187 ASN A CA 1
ATOM 1410 C C . ASN A 1 187 ? -38.523 10.536 -4.586 1.00 42.94 187 ASN A C 1
ATOM 1412 O O . ASN A 1 187 ? -37.555 11.292 -4.529 1.00 42.94 187 ASN A O 1
ATOM 1416 N N . ALA A 1 188 ? -39.243 10.214 -3.517 1.00 50.03 188 ALA A N 1
ATOM 1417 C CA . ALA A 1 188 ? -38.710 10.289 -2.174 1.00 50.03 188 ALA A CA 1
ATOM 1418 C C . ALA A 1 188 ? -37.685 9.166 -2.045 1.00 50.03 188 ALA A C 1
ATOM 1420 O O . ALA A 1 188 ? -38.088 8.012 -2.042 1.00 50.03 188 ALA A O 1
ATOM 1421 N N . ASP A 1 189 ? -36.402 9.517 -2.047 1.00 46.97 189 ASP A N 1
ATOM 1422 C CA . ASP A 1 189 ? -35.327 8.850 -1.309 1.00 46.97 189 ASP A CA 1
ATOM 1423 C C . ASP A 1 189 ? -34.013 9.567 -1.638 1.00 46.97 189 ASP A C 1
ATOM 1425 O O . ASP A 1 189 ? -33.607 9.598 -2.793 1.00 46.97 189 ASP A O 1
ATOM 1429 N N . GLU A 1 190 ? -33.415 10.179 -0.608 1.00 49.97 190 GLU A N 1
ATOM 1430 C CA . GLU A 1 190 ? -31.990 10.530 -0.416 1.00 49.97 190 GLU A CA 1
ATOM 1431 C C . GLU A 1 190 ? -31.854 11.849 0.373 1.00 49.97 190 GLU A C 1
ATOM 1433 O O . GLU A 1 190 ? -31.385 12.874 -0.115 1.00 49.97 190 GLU A O 1
ATOM 1438 N N . LEU A 1 191 ? -32.255 11.824 1.650 1.00 48.69 191 LEU A N 1
ATOM 1439 C CA . LEU A 1 191 ? -31.809 12.825 2.622 1.00 48.69 191 LEU A CA 1
ATOM 1440 C C . LEU A 1 191 ? -30.458 12.372 3.189 1.00 48.69 191 LEU A C 1
ATOM 1442 O O . LEU A 1 191 ? -30.392 11.519 4.075 1.00 48.69 191 LEU A O 1
ATOM 1446 N N . GLY A 1 192 ? -29.378 12.927 2.640 1.00 47.19 192 GLY A N 1
ATOM 1447 C CA . GLY A 1 192 ? -28.030 12.801 3.189 1.00 47.19 192 GLY A CA 1
ATOM 1448 C C . GLY A 1 192 ? -27.927 13.463 4.566 1.00 47.19 192 GLY A C 1
ATOM 1449 O O . GLY A 1 192 ? -28.451 14.553 4.791 1.00 47.19 192 GLY A O 1
ATOM 1450 N N . LEU A 1 193 ? -27.249 12.794 5.499 1.00 50.06 193 LEU A N 1
ATOM 1451 C CA . LEU A 1 193 ? -26.941 13.328 6.824 1.00 50.06 193 LEU A CA 1
ATOM 1452 C C . LEU A 1 193 ? -25.902 14.457 6.676 1.00 50.06 193 LEU A C 1
ATOM 1454 O O . LEU A 1 193 ? -24.728 14.185 6.430 1.00 50.06 193 LEU A O 1
ATOM 1458 N N . VAL A 1 194 ? -26.317 15.717 6.816 1.00 55.81 194 VAL A N 1
ATOM 1459 C CA . VAL A 1 194 ? -25.393 16.854 6.954 1.00 55.81 194 VAL A CA 1
ATOM 1460 C C . VAL A 1 194 ? -25.087 17.014 8.442 1.00 55.81 194 VAL A C 1
ATOM 1462 O O . VAL A 1 194 ? -25.954 17.412 9.216 1.00 55.81 194 VAL A O 1
ATOM 1465 N N . ILE A 1 195 ? -23.874 16.644 8.854 1.00 52.16 195 ILE A N 1
ATOM 1466 C CA . ILE A 1 195 ? -23.352 16.913 10.198 1.00 52.16 195 ILE A CA 1
ATOM 1467 C C . ILE A 1 195 ? -22.731 18.311 10.146 1.00 52.16 195 ILE A C 1
ATOM 1469 O O . ILE A 1 195 ? -21.745 18.513 9.442 1.00 52.16 195 ILE A O 1
ATOM 1473 N N . GLN A 1 196 ? -23.342 19.276 10.832 1.00 49.62 196 GLN A N 1
ATOM 1474 C CA . GLN A 1 196 ? -22.705 20.555 11.144 1.00 49.62 196 GLN A CA 1
ATOM 1475 C C . GLN A 1 196 ? -21.866 20.360 12.410 1.00 49.62 196 GLN A C 1
ATOM 1477 O O . GLN A 1 196 ? -22.411 20.03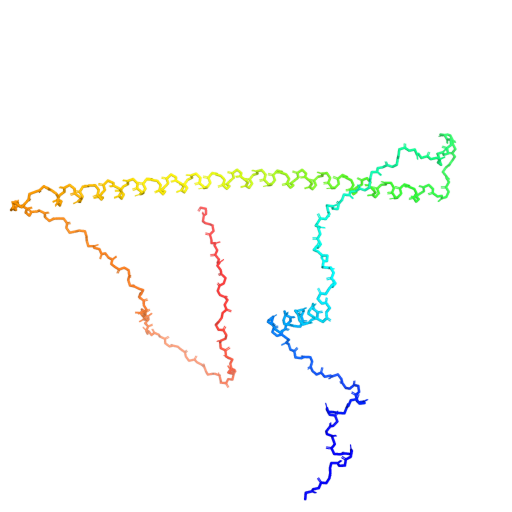9 13.466 1.00 49.62 196 GLN A O 1
ATOM 1482 N N . ASP A 1 197 ? -20.550 20.500 12.271 1.00 55.78 197 ASP A N 1
ATOM 1483 C CA . ASP A 1 197 ? -19.633 20.692 13.391 1.00 55.78 197 ASP A CA 1
ATOM 1484 C C . ASP A 1 197 ? -19.723 22.174 13.799 1.00 55.78 197 ASP A C 1
ATOM 1486 O O . ASP A 1 197 ? -19.316 23.047 13.033 1.00 55.78 197 ASP A O 1
ATOM 1490 N N . ASP A 1 198 ? -20.319 22.454 14.960 1.00 55.66 198 ASP A N 1
ATOM 1491 C CA . ASP A 1 198 ? -20.305 23.785 15.581 1.00 55.66 198 ASP A CA 1
ATOM 1492 C C . ASP A 1 198 ? -18.984 23.974 16.357 1.00 55.66 198 ASP A C 1
ATOM 1494 O O . ASP A 1 198 ? -18.662 23.161 17.233 1.00 55.66 198 ASP A O 1
ATOM 1498 N N . ASP A 1 199 ? -18.254 25.048 16.033 1.00 45.22 199 ASP A N 1
ATOM 1499 C CA . ASP A 1 199 ? -17.213 25.671 16.872 1.00 45.22 199 ASP A CA 1
ATOM 1500 C C . ASP A 1 199 ? -17.837 26.490 18.023 1.00 45.22 199 ASP A C 1
ATOM 1502 O O . ASP A 1 199 ? -18.848 27.196 17.785 1.00 45.22 199 ASP A O 1
#

Solvent-accessible surface area (backbone atoms only — not comparable to full-atom values): 13759 Å² total; per-residue (Å²): 134,84,76,90,53,86,84,73,59,57,74,93,75,42,89,86,52,85,65,84,70,84,76,72,84,69,50,73,67,54,50,51,50,51,53,49,52,61,49,61,75,48,72,88,59,84,79,82,76,84,73,87,72,80,93,69,80,79,78,80,76,94,74,75,89,83,72,72,63,94,85,59,78,91,55,92,61,49,64,56,53,49,54,52,51,55,50,53,49,54,54,49,53,50,51,51,52,53,47,53,52,50,50,54,52,48,53,51,49,52,53,52,50,54,54,50,53,49,56,50,49,54,52,50,49,56,52,48,51,53,51,51,53,52,49,52,54,52,51,52,62,73,73,54,74,98,72,83,90,82,91,80,90,78,89,74,80,79,80,76,88,68,87,85,79,84,83,88,80,78,88,85,86,88,83,89,86,89,80,93,85,80,96,71,83,81,78,85,80,83,86,75,88,81,83,81,85,83,132

Organism: NCBI:txid1150837

Mean predicted aligned error: 19.36 Å

InterPro domains:
  IPR009548 PRKR-interacting protein 1 [PF06658] (56-151)
  IPR009548 PRKR-interacting protein 1 [PTHR13507] (22-157)